Protein AF-A0A1Y2GJ19-F1 (afdb_monomer)

Sequence (205 aa):
MEVTPQQQQDQQQQQQQQQQQQEQTFKAFDAYDFENDATFQTGLQSIINSNQNKTEKEKKEAIENARCFYYTRFIKPFDISQYKAWRAQQQLTNDESSTGKVSLGKDHNTMSANDIGASASNDITSVAPAADPSYPKSFQEICELIAAGKPIPGIRQIPNNLAEGTPSEAQLVPRPKPWEKKKATAVTDSTTSSGVSTAEVSANS

Organism: NCBI:txid64571

Mean predicted aligned error: 21.61 Å

pLDDT: mean 73.03, std 20.66, range [35.5, 96.94]

Structure (mmCIF, N/CA/C/O backbone):
data_AF-A0A1Y2GJ19-F1
#
_entry.id   AF-A0A1Y2GJ19-F1
#
loop_
_atom_site.group_PDB
_atom_site.id
_atom_site.type_symbol
_atom_site.label_atom_id
_atom_site.label_alt_id
_atom_site.label_comp_id
_atom_site.label_asym_id
_atom_site.label_entity_id
_atom_site.label_seq_id
_atom_site.pdbx_PDB_ins_code
_atom_site.Cartn_x
_atom_site.Cartn_y
_atom_site.Cartn_z
_atom_site.occupancy
_atom_site.B_iso_or_equiv
_atom_site.auth_seq_id
_atom_site.auth_comp_id
_atom_site.auth_asym_id
_atom_site.auth_atom_id
_atom_site.pdbx_PDB_model_num
ATOM 1 N N . MET A 1 1 ? -29.820 25.704 -15.141 1.00 54.72 1 MET A N 1
ATOM 2 C CA . MET A 1 1 ? -30.224 24.601 -14.247 1.00 54.72 1 MET A CA 1
ATOM 3 C C . MET A 1 1 ? -29.740 24.990 -12.869 1.00 54.72 1 MET A C 1
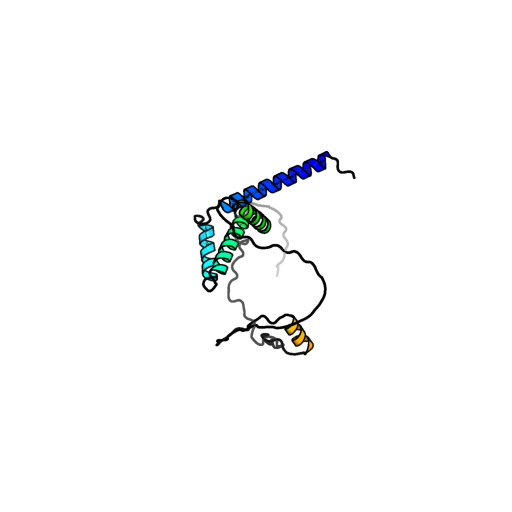ATOM 5 O O . MET A 1 1 ? -28.545 24.939 -12.619 1.00 54.72 1 MET A O 1
ATOM 9 N N . GLU A 1 2 ? -30.633 25.552 -12.066 1.00 66.50 2 GLU A N 1
ATOM 10 C CA . GLU A 1 2 ? -30.323 26.073 -10.736 1.00 66.50 2 GLU A CA 1
ATOM 11 C C . GLU A 1 2 ? -30.377 24.895 -9.758 1.00 66.50 2 GLU A C 1
ATOM 13 O O . GLU A 1 2 ? -31.410 24.236 -9.639 1.00 66.50 2 GLU A O 1
ATOM 18 N N . VAL A 1 3 ? -29.247 24.558 -9.138 1.00 65.25 3 VAL A N 1
ATOM 19 C CA . VAL A 1 3 ? -29.216 23.559 -8.064 1.00 65.25 3 VAL A CA 1
ATOM 20 C C . VAL A 1 3 ? -30.010 24.114 -6.883 1.00 65.25 3 VAL A C 1
ATOM 22 O O . VAL A 1 3 ? -29.690 25.173 -6.351 1.00 65.25 3 VAL A O 1
ATOM 25 N N . THR A 1 4 ? -31.090 23.432 -6.506 1.00 77.75 4 THR A N 1
ATOM 26 C CA . THR A 1 4 ? -31.969 23.859 -5.411 1.00 77.75 4 THR A CA 1
ATOM 27 C C . THR A 1 4 ? -31.188 23.841 -4.085 1.00 77.75 4 THR A C 1
ATOM 29 O O . THR A 1 4 ? -30.418 22.901 -3.873 1.00 77.75 4 THR A O 1
ATOM 32 N N . PRO A 1 5 ? -31.392 24.797 -3.155 1.00 82.12 5 PRO A N 1
ATOM 33 C CA . PRO A 1 5 ? -30.677 24.847 -1.870 1.00 82.12 5 PRO A CA 1
ATOM 34 C C . PRO A 1 5 ? -30.717 23.532 -1.078 1.00 82.12 5 PRO A C 1
ATOM 36 O O . PRO A 1 5 ? -29.746 23.170 -0.418 1.00 82.12 5 PRO A O 1
ATOM 39 N N . GLN A 1 6 ? -31.812 22.779 -1.214 1.00 83.06 6 GLN A N 1
ATOM 40 C CA . GLN A 1 6 ? -31.971 21.458 -0.610 1.00 83.06 6 GLN A CA 1
ATOM 41 C C . GLN A 1 6 ? -30.936 20.446 -1.126 1.00 83.06 6 GLN A C 1
ATOM 43 O O . GLN A 1 6 ? -30.324 19.726 -0.344 1.00 83.06 6 GLN A O 1
ATOM 48 N N . GLN A 1 7 ? -30.667 20.441 -2.433 1.00 83.75 7 GLN A N 1
ATOM 49 C CA . GLN A 1 7 ? -29.716 19.509 -3.038 1.00 83.75 7 GLN A CA 1
ATOM 50 C C . GLN A 1 7 ? -28.263 19.831 -2.654 1.00 83.75 7 GLN A C 1
ATOM 52 O O . GLN A 1 7 ? -27.440 18.923 -2.532 1.00 83.75 7 GLN A O 1
ATOM 57 N N . GLN A 1 8 ? -27.949 21.109 -2.409 1.00 85.00 8 GLN A N 1
ATOM 58 C CA . GLN A 1 8 ? -26.646 21.527 -1.883 1.00 85.00 8 GLN A CA 1
ATOM 59 C C . GLN A 1 8 ? -26.433 21.007 -0.451 1.00 85.00 8 GLN A C 1
ATOM 61 O O . GLN A 1 8 ? -25.340 20.543 -0.117 1.00 85.00 8 GLN A O 1
ATOM 66 N N . GLN A 1 9 ? -27.478 21.055 0.382 1.00 84.44 9 GLN A N 1
ATOM 67 C CA . GLN A 1 9 ? -27.428 20.592 1.769 1.00 84.44 9 GLN A CA 1
ATOM 68 C C . GLN A 1 9 ? -27.277 19.066 1.856 1.00 84.44 9 GLN A C 1
ATOM 70 O O . GLN A 1 9 ? -26.423 18.576 2.599 1.00 84.44 9 GLN A O 1
ATOM 75 N N . ASP A 1 10 ? -28.018 18.323 1.032 1.00 88.19 10 ASP A N 1
ATOM 76 C CA . ASP A 1 10 ? -27.924 16.861 0.971 1.00 88.19 10 ASP A CA 1
ATOM 77 C C . ASP A 1 10 ? -26.524 16.404 0.517 1.00 88.19 10 ASP A C 1
ATOM 79 O O . ASP A 1 10 ? -25.948 15.467 1.080 1.00 88.19 10 ASP A O 1
ATOM 83 N N . GLN A 1 11 ? -25.924 17.103 -0.455 1.00 87.00 11 GLN A N 1
ATOM 84 C CA . GLN A 1 11 ? -24.568 16.805 -0.924 1.00 87.00 11 GLN A CA 1
ATOM 85 C C . GLN A 1 11 ? -23.515 17.035 0.171 1.00 87.00 11 GLN A C 1
ATOM 87 O O . GLN A 1 11 ? -22.610 16.213 0.343 1.00 87.00 11 GLN A O 1
ATOM 92 N N . GLN A 1 12 ? -23.639 18.115 0.946 1.00 86.50 12 GLN A N 1
ATOM 93 C CA . GLN A 1 12 ? -22.712 18.411 2.039 1.00 86.50 12 GLN A CA 1
ATOM 94 C C . GLN A 1 12 ? -22.821 17.381 3.174 1.00 86.50 12 GLN A C 1
ATOM 96 O O . GLN A 1 12 ? -21.804 16.936 3.714 1.00 86.50 12 GLN A O 1
ATOM 101 N N . GLN A 1 13 ? -24.039 16.935 3.495 1.00 89.50 13 GLN A N 1
ATOM 102 C CA . GLN A 1 13 ? -24.260 15.915 4.518 1.00 89.50 13 GLN A CA 1
ATOM 103 C C . GLN A 1 13 ? -23.729 14.539 4.091 1.00 89.50 13 GLN A C 1
ATOM 105 O O . GLN A 1 13 ? -23.114 13.832 4.895 1.00 89.50 13 GLN A O 1
ATOM 110 N N . GLN A 1 14 ? -23.883 14.177 2.815 1.00 88.38 14 GLN A N 1
ATOM 111 C CA . GLN A 1 14 ? -23.328 12.936 2.276 1.00 88.38 14 GLN A CA 1
ATOM 112 C C . GLN A 1 14 ? -21.790 12.937 2.296 1.00 88.38 14 GLN A C 1
ATOM 114 O O . GLN A 1 14 ? -21.172 11.909 2.580 1.00 88.38 14 GLN A O 1
ATOM 119 N N . GLN A 1 15 ? -21.162 14.092 2.062 1.00 86.19 15 GLN A N 1
ATOM 120 C CA . GLN A 1 15 ? -19.707 14.232 2.119 1.00 86.19 15 GLN A CA 1
ATOM 121 C C . GLN A 1 15 ? -19.166 14.077 3.553 1.00 86.19 15 GLN A C 1
ATOM 123 O O . GLN A 1 15 ? -18.175 13.375 3.758 1.00 86.19 15 GLN A O 1
ATOM 128 N N . GLN A 1 16 ? -19.854 14.631 4.561 1.00 87.62 16 GLN A N 1
ATOM 129 C CA . GLN A 1 16 ? -19.504 14.403 5.973 1.00 87.62 16 GLN A CA 1
ATOM 130 C C . GLN A 1 16 ? -19.644 12.934 6.383 1.00 87.62 16 GLN A C 1
ATOM 132 O O . GLN A 1 16 ? -18.769 12.402 7.067 1.00 87.62 16 GLN A O 1
ATOM 137 N N . GLN A 1 17 ? -20.707 12.250 5.950 1.00 88.81 17 GLN A N 1
ATOM 138 C CA . GLN A 1 17 ? -20.875 10.826 6.257 1.00 88.81 17 GLN A CA 1
ATOM 139 C C . GLN A 1 17 ? -19.758 9.966 5.655 1.00 88.81 17 GLN A C 1
ATOM 141 O O . GLN A 1 17 ? -19.312 9.016 6.297 1.00 88.81 17 GLN A O 1
ATOM 146 N N . GLN A 1 18 ? -19.281 10.289 4.448 1.00 87.19 18 GLN A N 1
ATOM 147 C CA . GLN A 1 18 ? -18.149 9.578 3.848 1.00 87.19 18 GLN A CA 1
ATOM 148 C C . GLN A 1 18 ? -16.862 9.764 4.661 1.00 87.19 18 GLN A C 1
ATOM 150 O O . GLN A 1 18 ? -16.170 8.779 4.912 1.00 87.19 18 GLN A O 1
ATOM 155 N N . GLN A 1 19 ? -16.572 10.981 5.133 1.00 86.12 19 GLN A N 1
ATOM 156 C CA . GLN A 1 19 ? -15.396 11.242 5.975 1.00 86.12 19 GLN A CA 1
ATOM 157 C C . GLN A 1 19 ? -15.445 10.446 7.284 1.00 86.12 19 GLN A C 1
ATOM 159 O O . GLN A 1 19 ? -14.471 9.787 7.643 1.00 86.12 19 GLN A O 1
ATOM 164 N N . GLN A 1 20 ? -16.602 10.415 7.953 1.00 88.19 20 GLN A N 1
ATOM 165 C CA . GLN A 1 20 ? -16.774 9.630 9.180 1.00 88.19 20 GLN A CA 1
ATOM 166 C C . GLN A 1 20 ? -16.559 8.130 8.932 1.00 88.19 20 GLN A C 1
ATOM 168 O O . GLN A 1 20 ? -15.888 7.456 9.711 1.00 88.19 20 GLN A O 1
ATOM 173 N N . GLN A 1 21 ? -17.081 7.590 7.827 1.00 89.38 21 GLN A N 1
ATOM 174 C CA . GLN A 1 21 ? -16.881 6.182 7.471 1.00 89.38 21 GLN A CA 1
ATOM 175 C C . GLN A 1 21 ? -15.415 5.849 7.158 1.00 89.38 21 GLN A C 1
ATOM 177 O O . GLN A 1 21 ? -14.955 4.745 7.474 1.00 89.38 21 GLN A O 1
ATOM 182 N N . GLN A 1 22 ? -14.675 6.776 6.547 1.00 89.19 22 GLN A N 1
ATOM 183 C CA . GLN A 1 22 ? -13.240 6.618 6.313 1.00 89.19 22 GLN A CA 1
ATOM 184 C C . GLN A 1 22 ? -12.463 6.622 7.630 1.00 89.19 22 GLN A C 1
ATOM 186 O O . GLN A 1 22 ? -11.677 5.710 7.864 1.00 89.19 22 GLN A O 1
ATOM 191 N N . GLU A 1 23 ? -12.753 7.558 8.534 1.00 90.31 23 GLU A N 1
ATOM 192 C CA . GLU A 1 23 ? -12.103 7.620 9.845 1.00 90.31 23 GLU A CA 1
ATOM 193 C C . GLU A 1 23 ? -12.340 6.345 10.669 1.00 90.31 23 GLU A C 1
ATOM 195 O O . GLU A 1 23 ? -11.411 5.791 11.256 1.00 90.31 23 GLU A O 1
ATOM 200 N N . GLN A 1 24 ? -13.568 5.818 10.660 1.00 91.50 24 GLN A N 1
ATOM 201 C CA . GLN A 1 24 ? -13.879 4.532 11.293 1.00 91.50 24 GLN A CA 1
ATOM 202 C C . GLN A 1 24 ? -13.077 3.381 10.671 1.00 91.50 24 GLN A C 1
ATOM 204 O O . GLN A 1 24 ? -12.634 2.477 11.375 1.00 91.50 24 GLN A O 1
ATOM 209 N N . THR A 1 25 ? -12.847 3.425 9.357 1.00 92.25 25 THR A N 1
ATOM 210 C CA . THR A 1 25 ? -12.018 2.431 8.659 1.00 92.25 25 THR A CA 1
ATOM 211 C C . THR A 1 25 ? -10.553 2.532 9.075 1.00 92.25 25 THR A C 1
ATOM 213 O O . THR A 1 25 ? -9.918 1.509 9.297 1.00 92.25 25 THR A O 1
ATOM 216 N N . PHE A 1 26 ? -10.027 3.745 9.245 1.00 93.44 26 PHE A N 1
ATOM 217 C CA . PHE A 1 26 ? -8.658 3.968 9.713 1.00 93.44 26 PHE A CA 1
ATOM 218 C C . PHE A 1 26 ? -8.452 3.471 11.146 1.00 93.44 26 PHE A C 1
ATOM 220 O O . PHE A 1 26 ? -7.472 2.786 11.428 1.00 93.44 26 PHE A O 1
ATOM 227 N N . LYS A 1 27 ? -9.416 3.730 12.035 1.00 92.12 27 LYS A N 1
ATOM 228 C CA . LYS A 1 27 ? -9.406 3.193 13.404 1.00 92.12 27 LYS A CA 1
ATOM 229 C C . LYS A 1 27 ? -9.482 1.668 13.415 1.00 92.12 27 LYS A C 1
ATOM 231 O O . LYS A 1 27 ? -8.758 1.023 14.165 1.00 92.12 27 LYS A O 1
ATOM 236 N N . ALA A 1 28 ? -10.323 1.086 12.561 1.00 93.75 28 ALA A N 1
ATOM 237 C CA . ALA A 1 28 ? -10.434 -0.362 12.425 1.00 93.75 28 ALA A CA 1
ATOM 238 C C . ALA A 1 28 ? -9.166 -1.007 11.837 1.00 93.75 28 ALA A C 1
ATOM 240 O O . ALA A 1 28 ? -8.864 -2.146 12.178 1.00 93.75 28 ALA A O 1
ATOM 241 N N . PHE A 1 29 ? -8.429 -0.303 10.971 1.00 94.44 29 PHE A N 1
ATOM 242 C CA . PHE A 1 29 ? -7.112 -0.733 10.493 1.00 94.44 29 PHE A CA 1
ATOM 243 C C . PHE A 1 29 ? -6.086 -0.755 11.630 1.00 94.44 29 PHE A C 1
ATOM 245 O O . PHE A 1 29 ? -5.389 -1.751 11.799 1.00 94.44 29 PHE A O 1
ATOM 252 N N . ASP A 1 30 ? -6.037 0.305 12.440 1.00 91.88 30 ASP A N 1
ATOM 253 C CA . ASP A 1 30 ? -5.107 0.409 13.573 1.00 91.88 30 ASP A CA 1
ATOM 254 C C . ASP A 1 30 ? -5.394 -0.615 14.681 1.00 91.88 30 ASP A C 1
ATOM 256 O O . ASP A 1 30 ? -4.471 -1.089 15.337 1.00 91.88 30 ASP A O 1
ATOM 260 N N . ALA A 1 31 ? -6.666 -0.968 14.877 1.00 93.75 31 ALA A N 1
ATOM 261 C CA . ALA A 1 31 ? -7.099 -1.973 15.846 1.00 93.75 31 ALA A CA 1
ATOM 262 C C . ALA A 1 31 ? -7.004 -3.419 15.324 1.00 93.75 31 ALA A C 1
ATOM 264 O O . ALA A 1 31 ? -7.319 -4.351 16.065 1.00 93.75 31 ALA A O 1
ATOM 265 N N . TYR A 1 32 ? -6.631 -3.624 14.057 1.00 95.38 32 TYR A N 1
ATOM 266 C CA . TYR A 1 32 ? -6.570 -4.959 13.477 1.00 95.38 32 TYR A CA 1
ATOM 267 C C . TYR A 1 32 ? -5.380 -5.752 14.018 1.00 95.38 32 TYR A C 1
ATOM 269 O O . TYR A 1 32 ? -4.231 -5.306 13.976 1.00 95.38 32 TYR A O 1
ATOM 277 N N . ASP A 1 33 ? -5.656 -6.971 14.470 1.00 96.06 33 ASP A N 1
ATOM 278 C CA . ASP A 1 33 ? -4.645 -7.874 15.002 1.00 96.06 33 ASP A CA 1
ATOM 279 C C . ASP A 1 33 ? -3.949 -8.651 13.877 1.00 96.06 33 ASP A C 1
ATOM 281 O O . ASP A 1 33 ? -4.292 -9.783 13.534 1.00 96.06 33 ASP A O 1
ATOM 285 N N . PHE A 1 34 ? -2.942 -8.012 13.285 1.00 95.12 34 PHE A N 1
ATOM 286 C CA . PHE A 1 34 ? -2.093 -8.644 12.277 1.00 95.12 34 PHE A CA 1
ATOM 287 C C . PHE A 1 34 ? -1.227 -9.777 12.848 1.00 95.12 34 PHE A C 1
ATOM 289 O O . PHE A 1 34 ? -0.726 -10.590 12.074 1.00 95.12 34 PHE A O 1
ATOM 296 N N . GLU A 1 35 ? -0.989 -9.830 14.160 1.00 94.00 35 GLU A N 1
ATOM 297 C C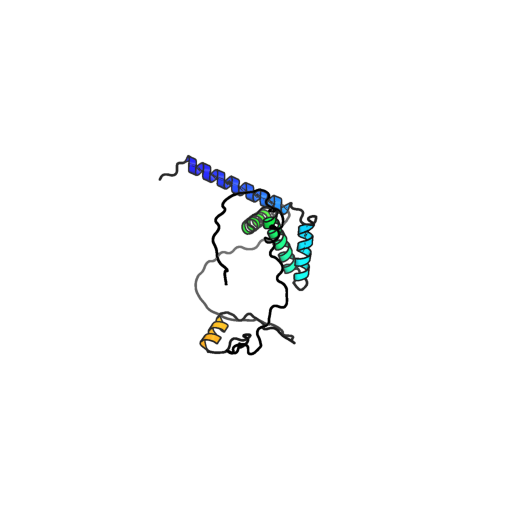A . GLU A 1 35 ? -0.082 -10.810 14.771 1.00 94.00 35 GLU A CA 1
ATOM 298 C C . GLU A 1 35 ? -0.739 -12.185 14.890 1.00 94.00 35 GLU A C 1
ATOM 300 O O . GLU A 1 35 ? -0.092 -13.194 14.612 1.00 94.00 35 GLU A O 1
ATOM 305 N N . ASN A 1 36 ? -2.038 -12.221 15.197 1.00 94.19 36 ASN A N 1
ATOM 306 C CA . ASN A 1 36 ? -2.802 -13.465 15.309 1.00 94.19 36 ASN A CA 1
ATOM 307 C C . ASN A 1 36 ? -3.471 -13.925 13.995 1.00 94.19 36 ASN A C 1
ATOM 309 O O . ASN A 1 36 ? -4.049 -15.014 13.943 1.00 94.19 36 ASN A O 1
ATOM 313 N N . ASP A 1 37 ? -3.372 -13.155 12.907 1.00 95.88 37 ASP A N 1
ATOM 314 C CA . ASP A 1 37 ? -3.867 -13.568 11.588 1.00 95.88 37 ASP A CA 1
ATOM 315 C C . ASP A 1 37 ? -2.892 -14.532 10.889 1.00 95.88 37 ASP A C 1
ATOM 317 O O . ASP A 1 37 ? -1.898 -14.132 10.276 1.00 95.88 37 ASP A O 1
ATOM 321 N N . ALA A 1 38 ? -3.217 -15.826 10.919 1.00 96.31 38 ALA A N 1
ATOM 322 C CA . ALA A 1 38 ? -2.400 -16.881 10.320 1.00 96.31 38 ALA A CA 1
ATOM 323 C C . ALA A 1 38 ? -2.153 -16.702 8.809 1.00 96.31 38 ALA A C 1
ATOM 325 O O . ALA A 1 38 ? -1.080 -17.058 8.307 1.00 96.31 38 ALA A O 1
ATOM 326 N N . THR A 1 39 ? -3.123 -16.161 8.066 1.00 94.38 39 THR A N 1
ATOM 327 C CA . THR A 1 39 ? -2.995 -15.991 6.612 1.00 94.38 39 THR A CA 1
ATOM 328 C C . THR A 1 39 ? -2.057 -14.839 6.277 1.00 94.38 39 THR A C 1
ATOM 330 O O . THR A 1 39 ? -1.183 -14.985 5.416 1.00 94.38 39 THR A O 1
ATOM 333 N N . PHE A 1 40 ? -2.161 -13.741 7.028 1.00 96.56 40 PHE A N 1
ATOM 334 C CA . PHE A 1 40 ? -1.232 -12.626 6.935 1.00 96.56 40 PHE A CA 1
ATOM 335 C C . PHE A 1 40 ? 0.181 -13.050 7.343 1.00 96.56 40 PHE A C 1
ATOM 337 O O . PHE A 1 40 ? 1.117 -12.827 6.580 1.00 96.56 40 PHE A O 1
ATOM 344 N N . GLN A 1 41 ? 0.340 -13.722 8.488 1.00 96.94 41 GLN A N 1
ATOM 345 C CA . GLN A 1 41 ? 1.644 -14.175 8.985 1.00 96.94 41 GLN A CA 1
ATOM 346 C C . GLN A 1 41 ? 2.346 -15.115 8.000 1.00 96.94 41 GLN A C 1
ATOM 348 O O . GLN A 1 41 ? 3.536 -14.953 7.729 1.00 96.94 41 GLN A O 1
ATOM 353 N N . THR A 1 42 ? 1.609 -16.046 7.389 1.00 95.94 42 THR A N 1
ATOM 354 C CA . THR A 1 42 ? 2.161 -16.941 6.359 1.00 95.94 42 THR A CA 1
ATOM 355 C C . THR A 1 42 ? 2.696 -16.153 5.158 1.00 95.94 42 THR A C 1
ATOM 357 O O . THR A 1 42 ? 3.809 -16.406 4.695 1.00 95.94 42 THR A O 1
ATOM 360 N N . GLY A 1 43 ? 1.940 -15.164 4.669 1.00 94.69 43 GLY A N 1
ATOM 361 C CA . GLY A 1 43 ? 2.394 -14.284 3.588 1.00 94.69 43 GLY A CA 1
ATOM 362 C C . GLY A 1 43 ? 3.572 -13.394 3.998 1.00 94.69 43 GLY A C 1
ATOM 363 O O . GLY A 1 43 ? 4.505 -13.192 3.217 1.00 94.69 43 GLY A O 1
ATOM 364 N N . LEU A 1 44 ? 3.570 -12.912 5.243 1.00 96.00 44 LEU A N 1
ATOM 365 C CA . LEU A 1 44 ? 4.601 -12.041 5.795 1.00 96.00 44 LEU A CA 1
ATOM 366 C C . LEU A 1 44 ? 5.967 -12.731 5.844 1.00 96.00 44 LEU A C 1
ATOM 368 O O . LEU A 1 44 ? 6.968 -12.097 5.518 1.00 96.00 44 LEU A O 1
ATOM 372 N N . GLN A 1 45 ? 6.018 -14.030 6.156 1.00 95.44 45 GLN A N 1
ATOM 373 C CA . GLN A 1 45 ? 7.264 -14.807 6.137 1.00 95.44 45 GLN A CA 1
ATOM 374 C C . GLN A 1 45 ? 7.943 -14.773 4.762 1.00 95.44 45 GLN A C 1
ATOM 376 O O . GLN A 1 45 ? 9.157 -14.595 4.675 1.00 95.44 45 GLN A O 1
ATOM 381 N N . SER A 1 46 ? 7.175 -14.862 3.669 1.00 95.94 46 SER A N 1
ATOM 382 C CA . SER A 1 46 ? 7.733 -14.739 2.316 1.00 95.94 46 SER A CA 1
ATOM 383 C C . SER A 1 46 ? 8.342 -13.355 2.079 1.00 95.94 46 SER A C 1
ATOM 385 O O . SER A 1 46 ? 9.415 -13.254 1.490 1.00 95.94 46 SER A O 1
ATOM 387 N N . ILE A 1 47 ? 7.683 -12.294 2.553 1.00 94.56 47 ILE A N 1
ATOM 388 C CA . ILE A 1 47 ? 8.163 -10.912 2.413 1.00 94.56 47 ILE A CA 1
ATOM 389 C C . ILE A 1 47 ? 9.433 -10.707 3.243 1.00 94.56 47 ILE A C 1
ATOM 391 O O . ILE A 1 47 ? 10.403 -10.143 2.740 1.00 94.56 47 ILE A O 1
ATOM 395 N N . ILE A 1 48 ? 9.466 -11.202 4.481 1.00 94.19 48 ILE A N 1
ATOM 396 C CA . ILE A 1 48 ? 10.648 -11.134 5.347 1.00 94.19 48 ILE A CA 1
ATOM 397 C C . ILE A 1 48 ? 11.818 -11.879 4.696 1.00 94.19 48 ILE A C 1
ATOM 399 O O . ILE A 1 48 ? 12.909 -11.321 4.596 1.00 94.19 48 ILE A O 1
ATOM 403 N N . ASN A 1 49 ? 11.580 -13.084 4.170 1.00 94.44 49 ASN A N 1
ATOM 404 C CA . ASN A 1 49 ? 12.602 -13.898 3.513 1.00 94.44 49 ASN A CA 1
ATOM 405 C C . ASN A 1 49 ? 13.184 -13.220 2.266 1.00 94.44 49 ASN A C 1
ATOM 407 O O . ASN A 1 49 ? 14.401 -13.180 2.099 1.00 94.44 49 ASN A O 1
ATOM 411 N N . SER A 1 50 ? 12.346 -12.610 1.424 1.00 93.19 50 SER A N 1
ATOM 412 C CA . SER A 1 50 ? 12.819 -11.862 0.252 1.00 93.19 50 SER A CA 1
ATOM 413 C C . SER A 1 50 ? 13.589 -10.581 0.603 1.00 93.19 50 SER A C 1
ATOM 415 O O . SER A 1 50 ? 14.344 -10.083 -0.228 1.00 93.19 50 SER A O 1
ATOM 417 N N . ASN A 1 51 ? 13.418 -10.034 1.812 1.00 91.44 51 ASN A N 1
ATOM 418 C CA . ASN A 1 51 ? 14.061 -8.793 2.259 1.00 91.44 51 ASN A CA 1
ATOM 419 C C . ASN A 1 51 ? 15.163 -9.024 3.317 1.00 91.44 51 ASN A C 1
ATOM 421 O O . ASN A 1 51 ? 15.592 -8.070 3.962 1.00 91.44 51 ASN A O 1
ATOM 425 N N . GLN A 1 52 ? 15.665 -10.255 3.494 1.00 91.19 52 GLN A N 1
ATOM 426 C CA . GLN A 1 52 ? 16.679 -10.579 4.517 1.00 91.19 52 GLN A CA 1
ATOM 427 C C . GLN A 1 52 ? 17.963 -9.743 4.399 1.00 91.19 52 GLN A C 1
ATOM 429 O O . GLN A 1 52 ? 18.486 -9.291 5.416 1.00 91.19 52 GLN A O 1
ATOM 434 N N . ASN A 1 53 ? 18.416 -9.489 3.167 1.00 92.94 53 ASN A N 1
ATOM 435 C CA . ASN A 1 53 ? 19.645 -8.742 2.872 1.00 92.94 53 ASN A CA 1
ATOM 436 C C . ASN A 1 53 ? 19.467 -7.214 2.893 1.00 92.94 53 ASN A C 1
ATOM 438 O O . ASN A 1 53 ? 20.421 -6.487 2.625 1.00 92.94 53 ASN A O 1
ATOM 442 N N . LYS A 1 54 ? 18.253 -6.717 3.157 1.00 93.88 54 LYS A N 1
ATOM 443 C CA . LYS A 1 54 ? 17.964 -5.280 3.202 1.00 93.88 54 LYS A CA 1
ATOM 444 C C . LYS A 1 54 ? 18.189 -4.699 4.591 1.00 93.88 54 LYS A C 1
ATOM 446 O O . LYS A 1 54 ? 18.290 -5.425 5.583 1.00 93.88 54 LYS A O 1
ATOM 451 N N . THR A 1 55 ? 18.237 -3.375 4.667 1.00 95.25 55 THR A N 1
ATOM 452 C CA . THR A 1 55 ? 18.335 -2.669 5.946 1.00 95.25 55 THR A CA 1
ATOM 453 C C . THR A 1 55 ? 17.080 -2.884 6.797 1.00 95.25 55 THR A C 1
ATOM 455 O O . THR A 1 55 ? 15.982 -3.114 6.287 1.00 95.25 55 THR A O 1
ATOM 458 N N . GLU A 1 56 ? 17.214 -2.761 8.119 1.00 92.56 56 GLU A N 1
ATOM 459 C CA . GLU A 1 56 ? 16.074 -2.865 9.044 1.00 92.56 56 GLU A CA 1
ATOM 460 C C . GLU A 1 56 ? 14.969 -1.847 8.737 1.00 92.56 56 GLU A C 1
ATOM 462 O O . GLU A 1 56 ? 13.785 -2.136 8.912 1.00 92.56 56 GLU A O 1
ATOM 467 N N . LYS A 1 57 ? 15.340 -0.666 8.229 1.00 93.56 57 LYS A N 1
ATOM 468 C CA . LYS A 1 57 ? 14.384 0.351 7.787 1.00 93.56 57 LYS A CA 1
ATOM 469 C C . LYS A 1 57 ? 13.526 -0.165 6.629 1.00 93.56 57 LYS A C 1
ATOM 471 O O . LYS A 1 57 ? 12.304 -0.127 6.718 1.00 93.56 57 LYS A O 1
ATOM 476 N N . GLU A 1 58 ? 14.150 -0.712 5.590 1.00 93.38 58 GLU A N 1
ATOM 477 C CA . GLU A 1 58 ? 13.438 -1.255 4.426 1.00 93.38 58 GLU A CA 1
ATOM 478 C C . GLU A 1 58 ? 12.570 -2.465 4.789 1.00 93.38 58 GLU A C 1
ATOM 480 O O . GLU A 1 58 ? 11.479 -2.630 4.245 1.00 93.38 58 GLU A O 1
ATOM 485 N N . LYS A 1 59 ? 13.016 -3.307 5.732 1.00 93.12 59 LYS A N 1
ATOM 486 C CA . LYS A 1 59 ? 12.204 -4.422 6.242 1.00 93.12 59 LYS A CA 1
ATOM 487 C C . LYS A 1 59 ? 10.941 -3.920 6.939 1.00 93.12 59 LYS A C 1
ATOM 489 O O . LYS A 1 59 ? 9.859 -4.431 6.662 1.00 93.12 59 LYS A O 1
ATOM 494 N N . LYS A 1 60 ? 11.057 -2.908 7.807 1.00 93.31 60 LYS A N 1
ATOM 495 C CA . LYS A 1 60 ? 9.900 -2.286 8.474 1.00 93.31 60 LYS A CA 1
ATOM 496 C C . LYS A 1 60 ? 8.933 -1.677 7.464 1.00 93.31 60 LYS A C 1
ATOM 498 O O . LYS A 1 60 ? 7.742 -1.959 7.532 1.00 93.31 60 LYS A O 1
ATOM 503 N N . GLU A 1 61 ? 9.446 -0.938 6.484 1.00 93.69 61 GLU A N 1
ATOM 504 C CA . GLU A 1 61 ? 8.631 -0.377 5.400 1.00 93.69 61 GLU A CA 1
ATOM 505 C C . GLU A 1 61 ? 7.918 -1.477 4.597 1.00 93.69 61 GLU A C 1
ATOM 507 O O . GLU A 1 61 ? 6.738 -1.348 4.272 1.00 93.69 61 GLU A O 1
ATOM 512 N N . ALA A 1 62 ? 8.589 -2.599 4.312 1.00 94.12 62 ALA A N 1
ATOM 513 C CA . ALA A 1 62 ? 7.973 -3.738 3.635 1.00 94.12 62 ALA A CA 1
ATOM 514 C C . ALA A 1 62 ? 6.837 -4.366 4.462 1.00 94.12 62 ALA A C 1
ATOM 516 O O . ALA A 1 62 ? 5.788 -4.689 3.904 1.00 94.12 62 ALA A O 1
ATOM 517 N N . ILE A 1 63 ? 7.014 -4.503 5.782 1.00 94.69 63 ILE A N 1
ATOM 518 C CA . ILE A 1 63 ? 5.979 -5.007 6.698 1.00 94.69 63 ILE A CA 1
ATOM 519 C C . ILE A 1 63 ? 4.784 -4.045 6.741 1.00 94.69 63 ILE A C 1
ATOM 521 O O . ILE A 1 63 ? 3.640 -4.485 6.639 1.00 94.69 63 ILE A O 1
ATOM 525 N N . GLU A 1 64 ? 5.021 -2.737 6.848 1.00 93.38 64 GLU A N 1
ATOM 526 C CA . GLU A 1 64 ? 3.954 -1.729 6.852 1.00 93.38 64 GLU A CA 1
ATOM 527 C C . GLU A 1 64 ? 3.169 -1.716 5.537 1.00 93.38 64 GLU A C 1
ATOM 529 O O . GLU A 1 64 ? 1.934 -1.709 5.542 1.00 93.38 64 GLU A O 1
ATOM 534 N N . ASN A 1 65 ? 3.870 -1.790 4.405 1.00 92.81 65 ASN A N 1
ATOM 535 C CA . ASN A 1 65 ? 3.244 -1.888 3.091 1.00 92.81 65 ASN A CA 1
ATOM 536 C C . ASN A 1 65 ? 2.417 -3.173 2.961 1.00 92.81 65 ASN A C 1
ATOM 538 O O . ASN A 1 65 ? 1.307 -3.135 2.430 1.00 92.81 65 ASN A O 1
ATOM 542 N N . ALA A 1 66 ? 2.916 -4.296 3.489 1.00 95.38 66 ALA A N 1
ATOM 543 C CA . ALA A 1 66 ? 2.187 -5.558 3.513 1.00 95.38 66 ALA A CA 1
ATOM 544 C C . ALA A 1 66 ? 0.901 -5.463 4.345 1.00 95.38 66 ALA A C 1
ATOM 546 O O . ALA A 1 66 ? -0.145 -5.910 3.878 1.00 95.38 66 ALA A O 1
ATOM 547 N N . ARG A 1 67 ? 0.947 -4.840 5.535 1.00 94.56 67 ARG A N 1
ATOM 548 C CA . ARG A 1 67 ? -0.243 -4.595 6.376 1.00 94.56 67 ARG A CA 1
ATOM 549 C C . ARG A 1 67 ? -1.293 -3.779 5.621 1.00 94.56 67 ARG A C 1
ATOM 551 O O . ARG A 1 67 ? -2.448 -4.195 5.534 1.00 94.56 67 ARG A O 1
ATOM 558 N N . CYS A 1 68 ? -0.881 -2.662 5.015 1.00 92.88 68 CYS A N 1
ATOM 559 C CA . CYS A 1 68 ? -1.773 -1.795 4.238 1.00 92.88 68 CYS A CA 1
ATOM 560 C C . CYS A 1 68 ? -2.396 -2.531 3.042 1.00 92.88 68 CYS A C 1
ATOM 562 O O . CYS A 1 68 ? -3.603 -2.437 2.805 1.00 92.88 68 CYS A O 1
ATOM 564 N N . PHE A 1 69 ? -1.581 -3.282 2.295 1.00 94.44 69 PHE A N 1
ATOM 565 C CA . PHE A 1 69 ? -2.032 -4.049 1.137 1.00 94.44 69 PHE A CA 1
ATOM 566 C C . PHE A 1 69 ? -3.016 -5.148 1.535 1.00 94.44 69 PHE A C 1
ATOM 568 O O . PHE A 1 69 ? -4.087 -5.257 0.941 1.00 94.44 69 PHE A O 1
ATOM 575 N N . TYR A 1 70 ? -2.675 -5.941 2.552 1.00 95.75 70 TYR A N 1
ATOM 576 C CA . TYR A 1 70 ? -3.506 -7.042 3.023 1.00 95.75 70 TYR A CA 1
ATOM 577 C C . TYR A 1 70 ? -4.881 -6.545 3.473 1.00 95.75 70 TYR A C 1
ATOM 579 O O . TYR A 1 70 ? -5.903 -7.036 2.994 1.00 95.75 70 TYR A O 1
ATOM 587 N N . TYR A 1 71 ? -4.914 -5.508 4.311 1.00 95.25 71 TYR A N 1
ATOM 588 C CA . TYR A 1 71 ? -6.173 -4.961 4.803 1.00 95.25 71 TYR A CA 1
ATOM 589 C C . TYR A 1 71 ? -7.044 -4.413 3.666 1.00 95.25 71 TYR A C 1
ATOM 591 O O . TYR A 1 71 ? -8.234 -4.723 3.587 1.00 95.25 71 TYR A O 1
ATOM 599 N N . THR A 1 72 ? -6.437 -3.670 2.735 1.00 94.25 72 THR A N 1
ATOM 600 C CA . THR A 1 72 ? -7.130 -3.119 1.559 1.00 94.25 72 THR A CA 1
ATOM 601 C C . THR A 1 72 ? -7.676 -4.224 0.652 1.00 94.25 72 THR A C 1
ATOM 603 O O . THR A 1 72 ? -8.741 -4.072 0.054 1.00 94.25 72 THR A O 1
ATOM 606 N N . ARG A 1 73 ? -6.953 -5.345 0.536 1.00 93.50 73 ARG A N 1
ATOM 607 C CA . ARG A 1 73 ? -7.293 -6.453 -0.360 1.00 93.50 73 ARG A CA 1
ATOM 608 C C . ARG A 1 73 ? -8.353 -7.395 0.208 1.00 93.50 73 ARG A C 1
ATOM 610 O O . ARG A 1 73 ? -9.171 -7.879 -0.571 1.00 93.50 73 ARG A O 1
ATOM 617 N N . PHE A 1 74 ? -8.316 -7.682 1.508 1.00 92.62 74 PHE A N 1
ATOM 618 C CA . PHE A 1 74 ? -9.103 -8.766 2.108 1.00 92.62 74 PHE A CA 1
ATOM 619 C C . PHE A 1 74 ? -10.140 -8.310 3.138 1.00 92.62 74 PHE A C 1
ATOM 621 O O . PHE A 1 74 ? -11.089 -9.050 3.378 1.00 92.62 74 PHE A O 1
ATOM 628 N N . ILE A 1 75 ? -9.997 -7.117 3.725 1.00 91.94 75 ILE A N 1
ATOM 629 C CA . ILE A 1 75 ? -10.866 -6.655 4.818 1.00 91.94 75 ILE A CA 1
ATOM 630 C C . ILE A 1 75 ? -11.751 -5.514 4.340 1.00 91.94 75 ILE A C 1
ATOM 632 O O . ILE A 1 75 ? -12.970 -5.657 4.248 1.00 91.94 75 ILE A O 1
ATOM 636 N N . LYS A 1 76 ? -11.143 -4.369 4.025 1.00 91.19 76 LYS A N 1
ATOM 637 C CA . LYS A 1 76 ? -11.875 -3.191 3.572 1.00 91.19 76 LYS A CA 1
ATOM 638 C C . LYS A 1 76 ? -10.969 -2.290 2.738 1.00 91.19 76 LYS A C 1
ATOM 640 O O . LYS A 1 76 ? -9.925 -1.872 3.237 1.00 91.19 76 LYS A O 1
ATOM 645 N N . PRO A 1 77 ? -11.356 -1.950 1.498 1.00 90.62 77 PRO A N 1
ATOM 646 C CA . PRO A 1 77 ? -10.576 -1.032 0.690 1.00 90.62 77 PRO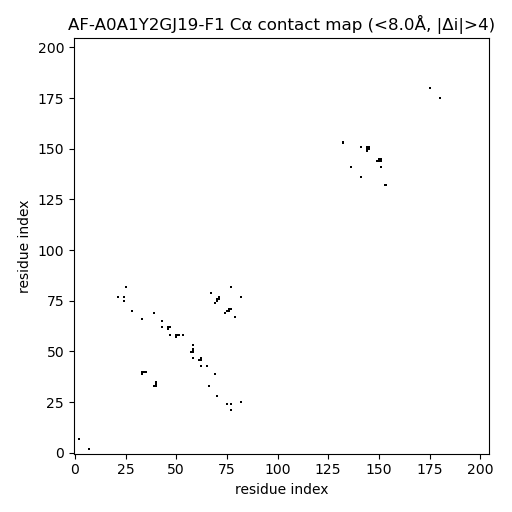 A CA 1
ATOM 647 C C . PRO A 1 77 ? -10.615 0.370 1.302 1.00 90.62 77 PRO A C 1
ATOM 649 O O . PRO A 1 77 ? -11.686 0.882 1.636 1.00 90.62 77 PRO A O 1
ATOM 652 N N . PHE A 1 78 ? -9.450 0.997 1.431 1.00 91.31 78 PHE A N 1
ATOM 653 C CA . PHE A 1 78 ? -9.331 2.393 1.836 1.00 91.31 78 PHE A CA 1
ATOM 654 C C . PHE A 1 78 ? -8.144 3.058 1.141 1.00 91.31 78 PHE A C 1
ATOM 656 O O . PHE A 1 78 ? -7.266 2.392 0.592 1.00 91.31 78 PHE A O 1
ATOM 663 N N . ASP A 1 79 ? -8.131 4.388 1.150 1.00 90.50 79 ASP A N 1
ATOM 664 C CA . ASP A 1 79 ? -7.034 5.159 0.579 1.00 90.50 79 ASP A CA 1
ATOM 665 C C . ASP A 1 79 ? -5.895 5.303 1.595 1.00 90.50 79 ASP A C 1
ATOM 667 O O . ASP A 1 79 ? -6.005 6.005 2.605 1.00 90.50 79 ASP A O 1
ATOM 671 N N . ILE A 1 80 ? -4.780 4.636 1.300 1.00 89.81 80 ILE A N 1
ATOM 672 C CA . ILE A 1 80 ? -3.566 4.647 2.122 1.00 89.81 80 ILE A CA 1
ATOM 673 C C . ILE A 1 80 ? -3.007 6.072 2.258 1.00 89.81 80 ILE A C 1
ATOM 675 O O . ILE A 1 80 ? -2.472 6.426 3.309 1.00 89.81 80 ILE A O 1
ATOM 679 N N . SER A 1 81 ? -3.137 6.910 1.226 1.00 89.69 81 SER A N 1
ATOM 680 C CA . SER A 1 81 ? -2.643 8.293 1.248 1.00 89.69 81 SER A CA 1
ATOM 681 C C . SER A 1 81 ? -3.430 9.136 2.250 1.00 89.69 81 SER A C 1
ATOM 683 O O . SER A 1 81 ? -2.842 9.892 3.024 1.00 89.69 81 SER A O 1
ATOM 685 N N . GLN A 1 82 ? -4.752 8.948 2.292 1.00 90.00 82 GLN A N 1
ATOM 686 C CA . GLN A 1 82 ? -5.630 9.632 3.244 1.00 90.00 82 GLN A CA 1
ATOM 687 C C . GLN A 1 82 ? -5.395 9.150 4.678 1.00 90.00 82 GLN A C 1
ATOM 689 O O . GLN A 1 82 ? -5.302 9.972 5.588 1.00 90.00 82 GLN A O 1
ATOM 694 N N . TYR A 1 83 ? -5.194 7.845 4.877 1.00 90.06 83 TYR A N 1
ATOM 695 C CA . TYR A 1 83 ? -4.806 7.297 6.179 1.00 90.06 83 TYR A CA 1
ATOM 696 C C . TYR A 1 83 ? -3.491 7.903 6.696 1.00 90.06 83 TYR A C 1
ATOM 698 O O . TYR A 1 83 ? -3.411 8.306 7.856 1.00 90.06 83 TYR A O 1
ATOM 706 N N . LYS A 1 84 ? -2.469 8.035 5.837 1.00 89.12 84 LYS A N 1
ATOM 707 C CA . LYS A 1 84 ? -1.185 8.659 6.207 1.00 89.12 84 LYS A CA 1
ATOM 708 C C . LYS A 1 84 ? -1.354 10.120 6.633 1.00 89.12 84 LYS A C 1
ATOM 710 O O . LYS A 1 84 ? -0.763 10.528 7.631 1.00 89.12 84 LYS A O 1
ATOM 715 N N . ALA A 1 85 ? -2.177 10.889 5.918 1.00 90.75 85 ALA A N 1
ATOM 716 C CA . ALA A 1 85 ? -2.480 12.274 6.278 1.00 90.75 85 ALA A CA 1
ATOM 717 C C . ALA A 1 85 ? -3.218 12.368 7.626 1.00 90.75 85 ALA A C 1
ATOM 719 O O . ALA A 1 85 ? -2.827 13.150 8.493 1.00 90.75 85 ALA A O 1
ATOM 720 N N . TRP A 1 86 ? -4.227 11.518 7.837 1.00 90.50 86 TRP A N 1
ATOM 721 C CA . TRP A 1 86 ? -4.964 11.435 9.099 1.00 90.50 86 TRP A CA 1
ATOM 722 C C . TRP A 1 86 ? -4.055 11.044 10.276 1.00 90.50 86 TRP A C 1
ATOM 724 O O . TRP A 1 86 ? -4.094 11.675 11.332 1.00 90.50 86 TRP A O 1
ATOM 734 N N . ARG A 1 87 ? -3.157 10.066 10.093 1.00 89.06 87 ARG A N 1
ATOM 735 C CA . ARG A 1 87 ? -2.153 9.686 11.104 1.00 89.06 87 ARG A CA 1
ATOM 736 C C . ARG A 1 87 ? -1.192 10.825 11.427 1.00 89.06 87 ARG A C 1
ATOM 738 O O . ARG A 1 87 ? -0.883 11.025 12.598 1.00 89.06 87 ARG A O 1
ATOM 745 N N . ALA A 1 88 ? -0.728 11.576 10.428 1.00 88.12 88 ALA A N 1
ATOM 746 C CA . ALA A 1 88 ? 0.139 12.732 10.655 1.00 88.12 88 ALA A CA 1
ATOM 747 C C . ALA A 1 88 ? -0.569 13.817 11.485 1.00 88.12 88 ALA A C 1
ATOM 749 O O . ALA A 1 88 ? 0.027 14.360 12.413 1.00 88.12 88 ALA A O 1
ATOM 750 N N . GLN A 1 89 ? -1.852 14.073 11.210 1.00 86.25 89 GLN A N 1
ATOM 751 C CA . GLN A 1 89 ? -2.659 15.030 11.967 1.00 86.25 89 GLN A CA 1
ATOM 752 C C . GLN A 1 89 ? -2.866 14.602 13.427 1.00 86.25 89 GLN A C 1
ATOM 754 O O . GLN A 1 89 ? -2.768 15.438 14.320 1.00 86.25 89 GLN A O 1
ATOM 759 N N . GLN A 1 90 ? -3.081 13.310 13.689 1.00 82.56 90 GLN A N 1
ATOM 760 C CA . GLN A 1 90 ? -3.213 12.808 15.061 1.00 82.56 90 GLN A CA 1
ATOM 761 C C . GLN A 1 90 ? -1.909 12.867 15.866 1.00 82.56 90 GLN A C 1
ATOM 763 O O . GLN A 1 90 ? -1.943 13.073 17.078 1.00 82.56 90 GLN A O 1
ATOM 768 N N . GLN A 1 91 ? -0.750 12.716 15.217 1.00 76.06 91 GLN A N 1
ATOM 769 C CA . GLN A 1 91 ? 0.539 12.857 15.904 1.00 76.06 91 GLN A CA 1
ATOM 770 C C . GLN A 1 91 ? 0.829 14.306 16.323 1.00 76.06 91 GLN A C 1
ATOM 772 O O . GLN A 1 91 ? 1.494 14.513 17.329 1.00 76.06 91 GLN A O 1
ATOM 777 N N . LEU A 1 92 ? 0.273 15.302 15.624 1.00 67.25 92 LEU A N 1
ATOM 778 C CA . LEU A 1 92 ? 0.357 16.715 16.021 1.00 67.25 92 LEU A CA 1
ATOM 779 C C . LEU A 1 92 ? -0.511 17.045 17.246 1.00 67.25 92 LEU A C 1
ATOM 781 O O . LEU A 1 92 ? -0.173 17.951 18.000 1.00 67.25 92 LEU A O 1
ATOM 785 N N . THR A 1 93 ? -1.621 16.331 17.457 1.00 62.84 93 THR A N 1
ATOM 786 C CA . THR A 1 93 ? -2.539 16.585 18.582 1.00 62.84 93 THR A CA 1
ATOM 787 C C . THR A 1 93 ? -2.173 15.823 19.8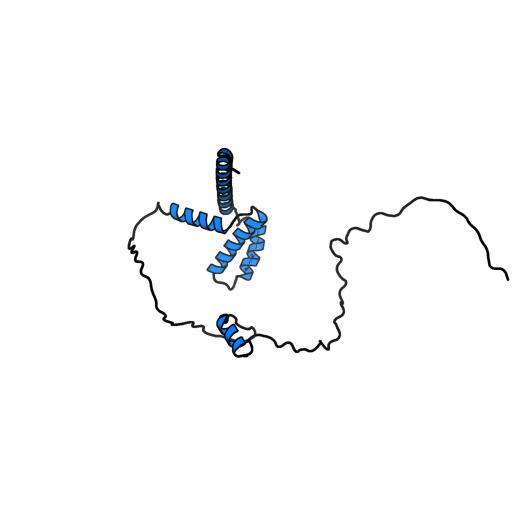56 1.00 62.84 93 THR A C 1
ATOM 789 O O . THR A 1 93 ? -2.577 16.235 20.937 1.00 62.84 93 THR A O 1
ATOM 792 N N . ASN A 1 94 ? -1.410 14.727 19.752 1.00 59.03 94 ASN A N 1
ATOM 793 C CA . ASN A 1 94 ? -0.990 13.917 20.906 1.00 59.03 94 ASN A CA 1
ATOM 794 C C . ASN A 1 94 ? 0.302 14.407 21.594 1.00 59.03 94 ASN A C 1
ATOM 796 O O . ASN A 1 94 ? 0.637 13.896 22.659 1.00 59.03 94 ASN A O 1
ATOM 800 N N . ASP A 1 95 ? 1.012 15.385 21.021 1.00 47.06 95 ASP A N 1
ATOM 801 C CA . ASP A 1 95 ? 2.278 15.921 21.561 1.00 47.06 95 ASP A CA 1
ATOM 802 C C . ASP A 1 95 ? 2.078 17.118 22.526 1.00 47.06 95 ASP A C 1
ATOM 804 O O . ASP A 1 95 ? 3.024 17.648 23.095 1.00 47.06 95 ASP A O 1
ATOM 808 N N . GLU A 1 96 ? 0.834 17.535 22.788 1.00 49.53 96 GLU A N 1
ATOM 809 C CA . GLU A 1 96 ? 0.487 18.650 23.695 1.00 49.53 96 GLU A CA 1
ATOM 810 C C . GLU A 1 96 ? 0.089 18.146 25.099 1.00 49.53 96 GLU A C 1
ATOM 812 O O . GLU A 1 96 ? -0.902 18.574 25.685 1.00 49.53 96 GLU A O 1
ATOM 817 N N . SER A 1 97 ? 0.810 17.162 25.653 1.00 49.81 97 SER A N 1
ATOM 818 C CA . SER A 1 97 ? 0.596 16.723 27.050 1.00 49.81 97 SER A CA 1
ATOM 819 C C . SER A 1 97 ? 1.811 16.141 27.783 1.00 49.81 97 SER A C 1
ATOM 821 O O . SER A 1 97 ? 1.647 15.648 28.898 1.00 49.81 97 SER A O 1
ATOM 823 N N . SER A 1 98 ? 3.048 16.214 27.272 1.00 44.25 98 SER A N 1
ATOM 824 C CA . SER A 1 98 ? 4.226 15.820 28.075 1.00 44.25 98 SER A CA 1
ATOM 825 C C . SER A 1 98 ? 5.530 16.544 27.696 1.00 44.25 98 SER A C 1
ATOM 827 O O . SER A 1 98 ? 6.361 16.028 26.966 1.00 44.25 98 SER A O 1
ATOM 829 N N . THR A 1 99 ? 5.719 17.708 28.333 1.00 38.12 99 THR A N 1
ATOM 830 C CA . THR A 1 99 ? 7.003 18.273 28.810 1.00 38.12 99 THR A CA 1
ATOM 831 C C . THR A 1 99 ? 8.047 18.775 27.788 1.00 38.12 99 THR A C 1
ATOM 833 O O . THR A 1 99 ? 8.959 18.061 27.398 1.00 38.12 99 THR A O 1
ATOM 836 N N . GLY A 1 100 ? 8.053 20.102 27.578 1.00 40.00 100 GLY A N 1
ATOM 837 C CA . GLY A 1 100 ? 9.220 20.937 27.927 1.00 40.00 100 GLY A CA 1
ATOM 838 C C . GLY A 1 100 ? 10.267 21.292 26.852 1.00 40.00 100 GLY A C 1
ATOM 839 O O . GLY A 1 100 ? 11.303 20.653 26.767 1.00 40.00 100 GLY A O 1
ATOM 840 N N . LYS A 1 101 ? 10.044 22.431 26.173 1.00 47.03 101 LYS A N 1
ATOM 841 C CA . LYS A 1 101 ? 11.011 23.446 25.675 1.00 47.03 101 LYS A CA 1
ATOM 842 C C . LYS A 1 101 ? 12.413 23.006 25.194 1.00 47.03 101 LYS A C 1
ATOM 844 O O . LYS A 1 101 ? 13.273 22.769 26.031 1.00 47.03 101 LYS A O 1
ATOM 849 N N . VAL A 1 102 ? 12.724 23.311 23.923 1.00 38.41 102 VAL A N 1
ATOM 850 C CA . VAL A 1 102 ? 13.643 24.421 23.551 1.00 38.41 102 VAL A CA 1
ATOM 851 C C . VAL A 1 102 ? 13.164 25.071 22.238 1.00 38.41 102 VAL A C 1
ATOM 853 O O . VAL A 1 102 ? 12.938 24.392 21.243 1.00 38.41 102 VAL A O 1
ATOM 856 N N . SER A 1 103 ? 12.983 26.395 22.252 1.00 52.16 103 SER A N 1
ATOM 857 C CA . SER A 1 103 ? 12.736 27.246 21.077 1.00 52.16 103 SER A CA 1
ATOM 858 C C . SER A 1 103 ? 14.037 27.631 20.370 1.00 52.16 103 SER A C 1
ATOM 860 O O . SER A 1 103 ? 15.057 27.730 21.040 1.00 52.16 103 SER A O 1
ATOM 862 N N . LEU A 1 104 ? 13.925 27.985 19.080 1.00 38.53 104 LEU A N 1
ATOM 863 C CA . LEU A 1 104 ? 14.613 29.049 18.303 1.00 38.53 104 LEU A CA 1
ATOM 864 C C . LEU A 1 104 ? 14.894 28.493 16.889 1.00 38.53 104 LEU A C 1
ATOM 866 O O . LEU A 1 104 ? 15.542 27.468 16.759 1.00 38.53 104 LEU A O 1
ATOM 870 N N . GLY A 1 105 ? 14.440 29.070 15.783 1.00 36.44 105 GLY A N 1
ATOM 871 C CA . GLY A 1 105 ? 13.756 30.330 15.567 1.00 36.44 105 GLY A CA 1
ATOM 872 C C . GLY A 1 105 ? 13.142 30.344 14.169 1.00 36.44 105 GLY A C 1
ATOM 873 O O . GLY A 1 105 ? 13.485 29.557 13.292 1.00 36.44 105 GLY A O 1
ATOM 874 N N . LYS A 1 106 ? 12.170 31.233 14.022 1.00 47.31 106 LYS A N 1
ATOM 875 C CA . LYS A 1 106 ? 11.472 31.550 12.792 1.00 47.31 106 LYS A CA 1
ATOM 876 C C . LYS A 1 106 ? 12.124 32.789 12.208 1.00 47.31 106 LYS A C 1
ATOM 878 O O . LYS A 1 106 ? 12.089 33.829 12.857 1.00 47.31 106 LYS A O 1
ATOM 883 N N . ASP A 1 107 ? 12.603 32.710 10.982 1.00 40.81 107 ASP A N 1
ATOM 884 C CA . ASP A 1 107 ? 12.738 33.873 10.126 1.00 40.81 107 ASP A CA 1
ATOM 885 C C . ASP A 1 107 ? 12.328 33.534 8.694 1.00 40.81 107 ASP A C 1
ATOM 887 O O . ASP A 1 107 ? 12.644 32.510 8.095 1.00 40.81 107 ASP A O 1
ATOM 891 N N . HIS A 1 108 ? 11.471 34.413 8.209 1.00 48.00 108 HIS A N 1
ATOM 892 C CA . HIS A 1 108 ? 10.841 34.413 6.914 1.00 48.00 108 HIS A CA 1
ATOM 893 C C . HIS A 1 108 ? 11.622 35.457 6.121 1.00 48.00 108 HIS A C 1
ATOM 895 O O . HIS A 1 108 ? 11.588 36.627 6.499 1.00 48.00 108 HIS A O 1
ATOM 901 N N . ASN A 1 109 ? 12.314 35.087 5.044 1.00 40.84 109 ASN A N 1
ATOM 902 C CA . ASN A 1 109 ? 12.672 36.081 4.038 1.00 40.84 109 ASN A CA 1
ATOM 903 C C . ASN A 1 109 ? 12.679 35.486 2.632 1.00 40.84 109 ASN A C 1
ATOM 905 O O . ASN A 1 109 ? 13.529 34.690 2.245 1.00 40.84 109 ASN A O 1
ATOM 909 N N . THR A 1 110 ? 11.677 35.909 1.879 1.00 49.47 110 THR A N 1
ATOM 910 C CA . THR A 1 110 ? 11.597 35.834 0.432 1.00 49.47 110 THR A CA 1
ATOM 911 C C . THR A 1 110 ? 12.627 36.783 -0.182 1.00 49.47 110 THR A C 1
ATOM 913 O O . THR A 1 110 ? 12.488 37.989 -0.007 1.00 49.47 110 THR A O 1
ATOM 916 N N . MET A 1 111 ? 13.568 36.288 -0.987 1.00 39.12 111 MET A N 1
ATOM 917 C CA . MET A 1 111 ? 14.034 37.027 -2.165 1.00 39.12 111 MET A CA 1
ATOM 918 C C . MET A 1 111 ? 14.438 36.083 -3.296 1.00 39.12 111 MET A C 1
ATOM 920 O O . MET A 1 111 ? 14.957 34.990 -3.099 1.00 39.12 111 MET A O 1
ATOM 924 N N . SER A 1 112 ? 14.083 36.554 -4.481 1.00 45.16 112 SER A N 1
ATOM 925 C CA . SER A 1 112 ? 14.201 35.9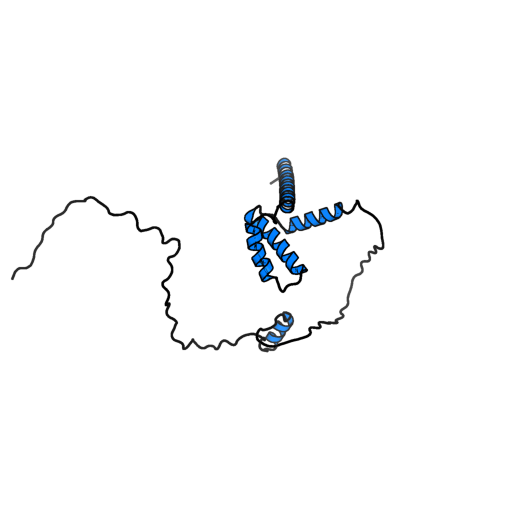51 -5.797 1.00 45.16 112 SER A CA 1
ATOM 926 C C . SER A 1 112 ? 15.606 36.131 -6.393 1.00 45.16 112 SER A C 1
ATOM 928 O O . SER A 1 112 ? 16.310 37.067 -6.022 1.00 45.16 112 SER A O 1
ATOM 930 N N . ALA A 1 113 ? 15.871 35.312 -7.419 1.00 43.34 113 ALA A N 1
ATOM 931 C CA . ALA A 1 113 ? 16.825 35.452 -8.529 1.00 43.34 113 ALA A CA 1
ATOM 932 C C . ALA A 1 113 ? 18.222 34.797 -8.414 1.00 43.34 113 ALA A C 1
ATOM 934 O O . ALA A 1 113 ? 19.007 35.126 -7.537 1.00 43.34 113 ALA A O 1
ATOM 935 N N . ASN A 1 114 ? 18.481 33.928 -9.412 1.00 48.25 114 ASN A N 1
ATOM 936 C CA . ASN A 1 114 ? 19.744 33.465 -10.015 1.00 48.25 114 ASN A CA 1
ATOM 937 C C . ASN A 1 114 ? 20.959 33.183 -9.112 1.00 48.25 114 ASN A C 1
ATOM 939 O O . ASN A 1 114 ? 21.523 34.101 -8.535 1.00 48.25 114 ASN A O 1
ATOM 943 N N . ASP A 1 115 ? 21.505 31.964 -9.170 1.00 35.50 115 ASP A N 1
ATOM 944 C CA . ASP A 1 115 ? 22.652 31.649 -10.045 1.00 35.50 115 ASP A CA 1
ATOM 945 C C . ASP A 1 115 ? 23.086 30.172 -9.905 1.00 35.50 115 ASP A C 1
ATOM 947 O O . ASP A 1 115 ? 22.792 29.489 -8.924 1.00 35.50 115 ASP A O 1
ATOM 951 N N . ILE A 1 116 ? 23.734 29.685 -10.956 1.00 46.50 116 ILE A N 1
ATOM 952 C CA . ILE A 1 116 ? 24.214 28.328 -11.223 1.00 46.50 116 ILE A CA 1
ATOM 953 C C . ILE A 1 116 ? 25.512 28.045 -10.447 1.00 46.50 116 ILE A C 1
ATOM 955 O O . ILE A 1 116 ? 26.408 28.877 -10.407 1.00 46.50 116 ILE A O 1
ATOM 959 N N . GLY A 1 117 ? 25.684 26.830 -9.912 1.00 35.84 117 GLY A N 1
ATOM 960 C CA . GLY A 1 117 ? 26.967 26.426 -9.326 1.00 35.84 117 GLY A CA 1
ATOM 961 C C . GLY A 1 117 ? 27.032 24.954 -8.939 1.00 35.84 117 GLY A C 1
ATOM 962 O O . GLY A 1 117 ? 26.617 24.566 -7.854 1.00 35.84 117 GLY A O 1
ATOM 963 N N . ALA A 1 118 ? 27.551 24.136 -9.851 1.00 42.00 118 ALA A N 1
ATOM 964 C CA . ALA A 1 118 ? 27.838 22.720 -9.673 1.00 42.00 118 ALA A CA 1
ATOM 965 C C . ALA A 1 118 ? 28.782 22.433 -8.489 1.00 42.00 118 ALA A C 1
ATOM 967 O O . ALA A 1 118 ? 29.769 23.140 -8.317 1.00 42.00 118 ALA A O 1
ATOM 968 N N . SER A 1 119 ? 28.574 21.318 -7.780 1.00 39.03 119 SER A N 1
ATOM 969 C CA . SER A 1 119 ? 29.656 20.348 -7.558 1.00 39.03 119 SER A CA 1
ATOM 970 C C . SER A 1 119 ? 29.116 19.019 -7.034 1.00 39.03 119 SER A C 1
ATOM 972 O O . SER A 1 119 ? 28.424 18.950 -6.020 1.00 39.03 119 SER A O 1
ATOM 974 N N . ALA A 1 120 ? 29.437 17.966 -7.775 1.00 47.16 120 ALA A N 1
ATOM 975 C CA . ALA A 1 120 ? 29.162 16.577 -7.469 1.00 47.16 120 ALA A CA 1
ATOM 976 C C . ALA A 1 120 ? 30.092 16.053 -6.365 1.00 47.16 120 ALA A C 1
ATOM 978 O O . ALA A 1 120 ? 31.252 16.448 -6.283 1.00 47.16 120 ALA A O 1
ATOM 979 N N . SER A 1 121 ? 29.615 15.078 -5.591 1.00 43.47 121 SER A N 1
ATOM 980 C CA . SER A 1 121 ? 30.456 14.045 -4.974 1.00 43.47 121 SER A CA 1
ATOM 981 C C . SER A 1 121 ? 29.605 12.800 -4.722 1.00 43.47 121 SER A C 1
ATOM 983 O O . SER A 1 121 ? 29.021 12.618 -3.659 1.00 43.47 121 SER A O 1
ATOM 985 N N . ASN A 1 122 ? 29.508 11.977 -5.767 1.00 50.09 122 ASN A N 1
ATOM 986 C CA . ASN A 1 122 ? 29.242 10.546 -5.667 1.00 50.09 122 ASN A CA 1
ATOM 987 C C . ASN A 1 122 ? 30.581 9.867 -5.352 1.00 50.09 122 ASN A C 1
ATOM 989 O O . ASN A 1 122 ? 31.517 10.032 -6.132 1.00 50.09 122 ASN A O 1
ATOM 993 N N . ASP A 1 123 ? 30.649 9.067 -4.290 1.00 41.41 123 ASP A N 1
ATOM 994 C CA . ASP A 1 123 ? 31.712 8.076 -4.112 1.00 41.41 123 ASP A CA 1
ATOM 995 C C . ASP A 1 123 ? 31.087 6.696 -3.869 1.00 41.41 123 ASP A C 1
ATOM 997 O O . ASP A 1 123 ? 30.232 6.519 -2.999 1.00 41.41 123 ASP A O 1
ATOM 1001 N N . ILE A 1 124 ? 31.481 5.745 -4.717 1.00 49.38 124 ILE A N 1
ATOM 1002 C CA . ILE A 1 124 ? 31.120 4.327 -4.702 1.00 49.38 124 ILE A CA 1
ATOM 1003 C C . ILE A 1 124 ? 32.446 3.567 -4.649 1.00 49.38 124 ILE A C 1
ATOM 1005 O O . ILE A 1 124 ? 33.248 3.670 -5.576 1.00 49.38 124 ILE A O 1
ATOM 1009 N N . THR A 1 125 ? 32.657 2.751 -3.616 1.00 43.66 125 THR A N 1
ATOM 1010 C CA . THR A 1 125 ? 33.758 1.776 -3.570 1.00 43.66 125 THR A CA 1
ATOM 1011 C C . THR A 1 125 ? 33.290 0.414 -4.101 1.00 43.66 125 THR A C 1
ATOM 1013 O O . THR A 1 125 ? 32.242 -0.103 -3.722 1.00 43.66 125 THR A O 1
ATOM 1016 N N . SER A 1 126 ? 34.097 -0.143 -5.006 1.00 48.50 126 SER A N 1
ATOM 1017 C CA . SER A 1 126 ? 33.905 -1.367 -5.794 1.00 48.50 126 SER A CA 1
ATOM 1018 C C . SER A 1 126 ? 34.472 -2.621 -5.112 1.00 48.50 126 SER A C 1
ATOM 1020 O O . SER A 1 126 ? 35.596 -2.584 -4.620 1.00 48.50 126 SER A O 1
ATOM 1022 N N . VAL A 1 127 ? 33.779 -3.762 -5.237 1.00 38.59 127 VAL A N 1
ATOM 1023 C CA . VAL A 1 127 ? 34.358 -5.124 -5.212 1.00 38.59 127 VAL A CA 1
ATOM 1024 C C . VAL A 1 127 ? 33.621 -6.025 -6.222 1.00 38.59 127 VAL A C 1
ATOM 1026 O O . VAL A 1 127 ? 32.397 -6.011 -6.289 1.00 38.59 127 VAL A O 1
ATOM 1029 N N . ALA A 1 128 ? 34.372 -6.795 -7.020 1.00 46.88 128 ALA A N 1
ATOM 1030 C CA . ALA A 1 128 ? 33.912 -7.769 -8.031 1.00 46.88 128 ALA A CA 1
ATOM 1031 C C . ALA A 1 128 ? 34.445 -9.180 -7.648 1.00 46.88 128 ALA A C 1
ATOM 1033 O O . ALA A 1 128 ? 35.424 -9.212 -6.895 1.00 46.88 128 ALA A O 1
ATOM 1034 N N . PRO A 1 129 ? 33.892 -10.333 -8.114 1.00 54.50 129 PRO A N 1
ATOM 1035 C CA . PRO A 1 129 ? 33.702 -10.668 -9.537 1.00 54.50 129 PRO A CA 1
ATOM 1036 C C . PRO A 1 129 ? 32.391 -11.424 -9.899 1.00 54.50 129 PRO A C 1
ATOM 1038 O O . PRO A 1 129 ? 31.732 -12.002 -9.048 1.00 54.50 129 PRO A O 1
ATOM 1041 N N . ALA A 1 130 ? 32.101 -11.489 -11.207 1.00 41.84 130 ALA A N 1
ATOM 1042 C CA . ALA A 1 130 ? 31.054 -12.265 -11.903 1.00 41.84 130 ALA A CA 1
ATOM 1043 C C . ALA A 1 130 ? 29.625 -11.664 -12.017 1.00 41.84 130 ALA A C 1
ATOM 1045 O O . ALA A 1 130 ? 28.884 -11.554 -11.053 1.00 41.84 130 ALA A O 1
ATOM 1046 N N . ALA A 1 131 ? 29.262 -11.377 -13.278 1.00 51.50 131 ALA A N 1
ATOM 1047 C CA . ALA A 1 131 ? 27.925 -11.402 -13.892 1.00 51.50 131 ALA A CA 1
ATOM 1048 C C . ALA A 1 131 ? 26.757 -10.618 -13.242 1.00 51.50 131 ALA A C 1
ATOM 1050 O O . ALA A 1 131 ? 25.919 -11.217 -12.586 1.00 51.50 131 ALA A O 1
ATOM 1051 N N . ASP A 1 132 ? 26.632 -9.320 -13.558 1.00 40.84 132 ASP A N 1
ATOM 1052 C CA . ASP A 1 132 ? 25.390 -8.670 -14.047 1.00 40.84 132 ASP A CA 1
ATOM 1053 C C . ASP A 1 132 ? 25.640 -7.171 -14.353 1.00 40.84 132 ASP A C 1
ATOM 1055 O O . ASP A 1 132 ? 26.525 -6.566 -13.738 1.00 40.84 132 ASP A O 1
ATOM 1059 N N . PRO A 1 133 ? 24.938 -6.532 -15.315 1.00 43.12 133 PRO A N 1
ATOM 1060 C CA . PRO A 1 133 ? 25.169 -5.126 -15.636 1.00 43.12 133 PRO A CA 1
ATOM 1061 C C . PRO A 1 133 ? 24.537 -4.201 -14.586 1.00 43.12 133 PRO A C 1
ATOM 1063 O O . PRO A 1 133 ? 23.328 -4.208 -14.365 1.00 43.12 133 PRO A O 1
ATOM 1066 N N . SER A 1 134 ? 25.365 -3.349 -13.984 1.00 44.12 134 SER A N 1
ATOM 1067 C CA . SER A 1 134 ? 24.930 -2.271 -13.094 1.00 44.12 134 SER A CA 1
ATOM 1068 C C . SER A 1 134 ? 24.226 -1.157 -13.885 1.00 44.12 134 SER A C 1
ATOM 1070 O O . SER A 1 134 ? 24.799 -0.590 -14.819 1.00 44.12 134 SER A O 1
ATOM 1072 N N . TYR A 1 135 ? 22.987 -0.837 -13.505 1.00 47.72 135 TYR A N 1
ATOM 1073 C CA . TYR A 1 135 ? 22.251 0.366 -13.914 1.00 47.72 135 TYR A CA 1
ATOM 1074 C C . TYR A 1 135 ? 21.819 1.097 -12.632 1.00 47.72 135 TYR A C 1
ATOM 1076 O O . TYR A 1 135 ? 21.355 0.420 -11.711 1.00 47.72 135 TYR A O 1
ATOM 1084 N N . PRO A 1 136 ? 21.975 2.436 -12.534 1.00 50.41 136 PRO A N 1
ATOM 1085 C CA . PRO A 1 136 ? 21.457 3.377 -13.527 1.00 50.41 136 PRO A CA 1
ATOM 1086 C C . PRO A 1 136 ? 22.451 4.430 -14.051 1.00 50.41 136 PRO A C 1
ATOM 1088 O O . PRO A 1 136 ? 23.077 5.153 -13.280 1.00 50.41 136 PRO A O 1
ATOM 1091 N N . LYS A 1 137 ? 22.515 4.599 -15.379 1.00 61.94 137 LYS A N 1
ATOM 1092 C CA . LYS A 1 137 ? 22.998 5.848 -15.996 1.00 61.94 137 LYS A CA 1
ATOM 1093 C C . LYS A 1 137 ? 21.868 6.875 -15.961 1.00 61.94 137 LYS A C 1
ATOM 1095 O O . LYS A 1 137 ? 20.711 6.507 -16.170 1.00 61.94 137 LYS A O 1
ATOM 1100 N N . SER A 1 138 ? 22.169 8.147 -15.701 1.00 75.38 138 SER A N 1
ATOM 1101 C CA . SER A 1 138 ? 21.162 9.199 -15.864 1.00 75.38 138 SER A CA 1
ATOM 1102 C C . SER A 1 138 ? 20.667 9.190 -17.318 1.00 75.38 138 SER A C 1
ATOM 1104 O O . SER A 1 138 ? 21.430 8.914 -18.244 1.00 75.38 138 SER A O 1
ATOM 1106 N N . PHE A 1 139 ? 19.378 9.464 -17.528 1.00 77.12 139 PHE A N 1
ATOM 1107 C CA . PHE A 1 139 ? 18.756 9.516 -18.859 1.00 77.12 139 PHE A CA 1
ATOM 1108 C C . PHE A 1 139 ? 19.554 10.381 -19.849 1.00 77.12 139 PHE A C 1
ATOM 1110 O O . PHE A 1 139 ? 19.675 10.039 -21.022 1.00 77.12 139 PHE A O 1
ATOM 1117 N N . GLN A 1 140 ? 20.175 11.443 -19.334 1.00 76.25 140 GLN A N 1
ATOM 1118 C CA . GLN A 1 140 ? 21.053 12.333 -20.078 1.00 76.25 140 GLN A CA 1
ATOM 1119 C C . GLN A 1 140 ? 22.219 11.598 -20.750 1.00 76.25 140 GLN A C 1
ATOM 1121 O O . GLN A 1 140 ? 22.456 11.785 -21.940 1.00 76.25 140 GLN A O 1
ATOM 1126 N N . GLU A 1 141 ? 22.907 10.707 -20.035 1.00 79.12 141 GLU A N 1
ATOM 1127 C CA . GLU A 1 141 ? 24.026 9.966 -20.619 1.00 79.12 141 GLU A CA 1
ATOM 1128 C C . GLU A 1 141 ? 23.545 8.951 -21.667 1.00 79.12 141 GLU A C 1
ATOM 1130 O O . GLU A 1 141 ? 24.221 8.715 -22.666 1.00 79.12 141 GLU A O 1
ATOM 1135 N N . ILE A 1 142 ? 22.345 8.385 -21.498 1.00 79.50 142 ILE A N 1
ATOM 1136 C CA . ILE A 1 142 ? 21.733 7.519 -22.517 1.00 79.50 142 ILE A CA 1
ATOM 1137 C C . ILE A 1 142 ? 21.459 8.328 -23.791 1.00 79.50 142 ILE A C 1
ATOM 1139 O O . ILE A 1 142 ? 21.802 7.879 -24.884 1.00 79.50 142 ILE A O 1
ATOM 1143 N N . CYS A 1 143 ? 20.897 9.533 -23.661 1.00 80.88 143 CYS A N 1
ATOM 1144 C CA . CYS A 1 143 ? 20.674 10.439 -24.786 1.00 80.88 143 CYS A CA 1
ATOM 1145 C C . CYS A 1 143 ? 21.981 10.822 -25.488 1.00 80.88 143 CYS A C 1
ATOM 1147 O O . CYS A 1 143 ? 22.030 10.822 -26.716 1.00 80.88 143 CYS A O 1
ATOM 1149 N N . GLU A 1 144 ? 23.047 11.095 -24.738 1.00 80.69 144 GLU A N 1
ATOM 1150 C CA . GLU A 1 144 ? 24.363 11.416 -25.297 1.00 80.69 144 GLU A CA 1
ATOM 1151 C C . GLU A 1 144 ? 24.996 10.228 -26.026 1.00 80.69 144 GLU A C 1
ATOM 1153 O O . GLU A 1 144 ? 25.549 10.402 -27.111 1.00 80.69 144 GLU A O 1
ATOM 1158 N N . LEU A 1 145 ? 24.885 9.009 -25.486 1.00 84.50 145 LEU A N 1
ATOM 1159 C CA . LEU A 1 145 ? 25.364 7.799 -26.161 1.00 84.50 145 LEU A CA 1
ATOM 1160 C C . LEU A 1 145 ? 24.617 7.562 -27.476 1.00 84.50 145 LEU A C 1
ATOM 1162 O O . LEU A 1 145 ? 25.252 7.244 -28.480 1.00 84.50 145 LEU A O 1
ATOM 1166 N N . ILE A 1 146 ? 23.301 7.789 -27.494 1.00 82.56 146 ILE A N 1
ATOM 1167 C CA . ILE A 1 146 ? 22.487 7.709 -28.713 1.00 82.56 146 ILE A CA 1
ATOM 1168 C C . ILE A 1 146 ? 22.909 8.794 -29.712 1.00 82.56 146 ILE A C 1
ATOM 1170 O O . ILE A 1 146 ? 23.172 8.485 -30.873 1.00 82.56 146 ILE A O 1
ATOM 1174 N N . ALA A 1 147 ? 23.027 10.049 -29.269 1.00 81.12 147 ALA A N 1
ATOM 1175 C CA . ALA A 1 147 ? 23.393 11.179 -30.123 1.00 81.12 147 ALA A CA 1
ATOM 1176 C C . ALA A 1 147 ? 24.807 11.043 -30.713 1.00 81.12 147 ALA A C 1
ATOM 1178 O O . ALA A 1 147 ? 25.035 11.397 -31.867 1.00 81.12 147 ALA A O 1
ATOM 1179 N N . ALA A 1 148 ? 25.750 10.496 -29.942 1.00 83.38 148 ALA A N 1
ATOM 1180 C CA . ALA A 1 148 ? 27.121 10.240 -30.374 1.00 83.38 148 ALA A CA 1
ATOM 1181 C C . ALA A 1 148 ? 27.291 8.913 -31.141 1.00 83.38 148 ALA A C 1
ATOM 1183 O O . ALA A 1 148 ? 28.411 8.587 -31.536 1.00 83.38 148 ALA A O 1
ATOM 1184 N N . GLY A 1 149 ? 26.224 8.123 -31.317 1.00 84.94 149 GLY A N 1
ATOM 1185 C CA . GLY A 1 149 ? 26.266 6.822 -31.996 1.00 84.94 149 GLY A CA 1
ATOM 1186 C C . GLY A 1 149 ? 27.077 5.748 -31.261 1.00 84.94 149 GLY A C 1
ATOM 1187 O O . GLY A 1 149 ? 27.542 4.790 -31.878 1.00 84.94 149 GLY A O 1
ATOM 1188 N N . LYS A 1 150 ? 27.287 5.900 -29.950 1.00 82.25 150 LYS A N 1
ATOM 1189 C CA . LYS A 1 150 ? 28.038 4.946 -29.126 1.00 82.25 150 LYS A CA 1
ATOM 1190 C C . LYS A 1 150 ? 27.114 3.805 -28.668 1.00 82.25 150 LYS A C 1
ATOM 1192 O O . LYS A 1 150 ? 25.964 4.057 -28.310 1.00 82.25 150 LYS A O 1
ATOM 1197 N N . PRO A 1 151 ? 27.594 2.549 -28.635 1.00 81.00 151 PRO A N 1
ATOM 1198 C CA . PRO A 1 151 ? 26.780 1.412 -28.215 1.00 81.00 151 PRO A CA 1
ATOM 1199 C C . PRO A 1 151 ? 26.367 1.534 -26.743 1.00 81.00 151 PRO A C 1
ATOM 1201 O O . PRO A 1 151 ? 27.176 1.887 -25.881 1.00 81.00 151 PRO A O 1
ATOM 1204 N N . ILE A 1 152 ? 25.101 1.224 -26.453 1.00 79.19 152 ILE A N 1
ATOM 1205 C CA . ILE A 1 152 ? 24.562 1.286 -25.091 1.00 79.19 152 ILE A CA 1
ATOM 1206 C C . ILE A 1 152 ? 25.121 0.101 -24.287 1.00 79.19 152 ILE A C 1
ATOM 1208 O O . ILE A 1 152 ? 24.956 -1.048 -24.699 1.00 79.19 152 ILE A O 1
ATOM 1212 N N . PRO A 1 153 ? 25.781 0.337 -23.141 1.00 78.44 153 PRO A N 1
ATOM 1213 C CA . PRO A 1 153 ? 26.345 -0.743 -22.340 1.00 78.44 153 PRO A CA 1
ATOM 1214 C C . PRO A 1 153 ? 25.243 -1.666 -21.802 1.00 78.44 153 PRO A C 1
ATOM 1216 O O . PRO A 1 153 ? 24.191 -1.202 -21.371 1.00 78.44 153 PRO A O 1
ATOM 1219 N N . GLY A 1 154 ? 25.501 -2.977 -21.806 1.00 75.50 154 GLY A N 1
ATOM 1220 C CA . GLY A 1 154 ? 24.597 -3.996 -21.256 1.00 75.50 154 GLY A CA 1
ATOM 1221 C C . GLY A 1 154 ? 23.596 -4.602 -22.246 1.00 75.50 154 GLY A C 1
ATOM 1222 O O . GLY A 1 154 ? 22.924 -5.570 -21.893 1.00 75.50 154 GLY A O 1
ATOM 1223 N N . ILE A 1 155 ? 23.511 -4.106 -23.487 1.00 78.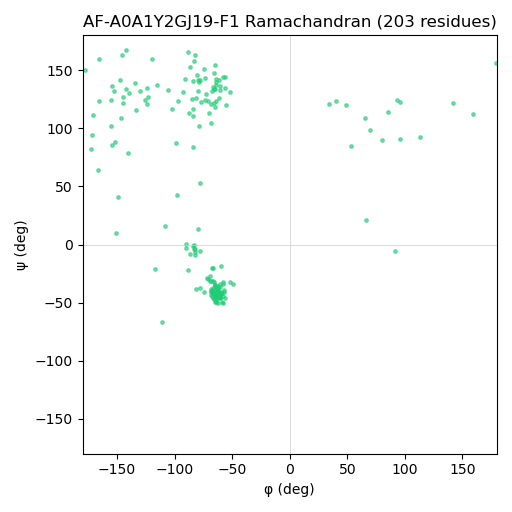31 155 ILE A N 1
ATOM 1224 C CA . ILE A 1 155 ? 22.671 -4.736 -24.516 1.00 78.31 155 ILE A CA 1
ATOM 1225 C C . ILE A 1 155 ? 23.382 -5.957 -25.110 1.00 78.31 155 ILE A C 1
ATOM 1227 O O . ILE A 1 155 ? 24.557 -5.902 -25.476 1.00 78.31 155 ILE A O 1
ATOM 1231 N N . ARG A 1 156 ? 22.672 -7.082 -25.210 1.00 79.88 156 ARG A N 1
ATOM 1232 C CA . ARG A 1 156 ? 23.165 -8.271 -25.913 1.00 79.88 156 ARG A CA 1
ATOM 1233 C C . ARG A 1 156 ? 22.853 -8.114 -27.396 1.00 79.88 156 ARG A C 1
ATOM 1235 O O . ARG A 1 156 ? 21.698 -7.902 -27.756 1.00 79.88 156 ARG A O 1
ATOM 1242 N N . GLN A 1 157 ? 23.871 -8.228 -28.245 1.00 80.19 157 GLN A N 1
ATOM 1243 C CA . GLN A 1 157 ? 23.685 -8.186 -29.691 1.00 80.19 157 GLN A CA 1
ATOM 1244 C C . GLN A 1 157 ? 22.962 -9.460 -30.138 1.00 80.19 157 GLN A C 1
ATOM 1246 O O . GLN A 1 157 ? 23.521 -10.552 -30.049 1.00 80.19 157 GLN A O 1
ATOM 1251 N N . ILE A 1 158 ? 21.724 -9.320 -30.612 1.00 80.44 158 ILE A N 1
ATOM 1252 C CA . ILE A 1 158 ? 20.992 -10.427 -31.230 1.00 80.44 158 ILE A CA 1
ATOM 1253 C C . ILE A 1 158 ? 21.375 -10.430 -32.716 1.00 80.44 158 ILE A C 1
ATOM 1255 O O . ILE A 1 158 ? 21.071 -9.457 -33.411 1.00 80.44 158 ILE A O 1
ATOM 1259 N N . PRO A 1 159 ? 22.091 -11.453 -33.216 1.00 83.62 159 PRO A N 1
ATOM 1260 C CA . PRO A 1 159 ? 22.382 -11.548 -34.639 1.00 83.62 159 PRO A CA 1
ATOM 1261 C C . PRO A 1 159 ? 21.072 -11.660 -35.424 1.00 83.62 159 PRO A C 1
ATOM 1263 O O . PRO A 1 159 ? 20.144 -12.345 -34.996 1.00 83.62 159 PRO A O 1
ATOM 1266 N N . ASN A 1 160 ? 21.007 -11.009 -36.587 1.00 80.44 160 ASN A N 1
ATOM 1267 C CA . ASN A 1 160 ? 19.851 -11.077 -37.484 1.00 80.44 160 ASN A CA 1
ATOM 1268 C C . ASN A 1 160 ? 19.843 -12.392 -38.285 1.00 80.44 160 ASN A C 1
ATOM 1270 O O . ASN A 1 160 ? 19.812 -12.383 -39.512 1.00 80.44 160 ASN A O 1
ATOM 1274 N N . ASN A 1 161 ? 19.944 -13.516 -37.579 1.00 81.19 161 ASN A N 1
ATOM 1275 C CA . ASN A 1 161 ? 19.900 -14.851 -38.152 1.00 81.19 161 ASN A CA 1
ATOM 1276 C C . ASN A 1 161 ? 18.660 -15.566 -37.624 1.00 81.19 161 ASN A C 1
ATOM 1278 O O . ASN A 1 161 ? 18.349 -15.506 -36.432 1.00 81.19 161 ASN A O 1
ATOM 1282 N N . LEU A 1 162 ? 17.963 -16.264 -38.518 1.00 80.06 162 LEU A N 1
ATOM 1283 C CA . LEU A 1 162 ? 16.945 -17.221 -38.115 1.00 80.06 162 LEU A CA 1
ATOM 1284 C C . LEU A 1 162 ? 17.650 -18.372 -37.386 1.00 80.06 162 LEU A C 1
ATOM 1286 O O . LEU A 1 162 ? 18.709 -18.814 -37.823 1.00 80.06 162 LEU A O 1
ATOM 1290 N N . ALA A 1 163 ? 17.101 -18.827 -36.260 1.00 74.94 163 ALA A N 1
ATOM 1291 C CA . ALA A 1 163 ? 17.690 -19.930 -35.508 1.00 74.94 163 ALA A CA 1
ATOM 1292 C C . ALA A 1 163 ? 17.861 -21.162 -36.419 1.00 74.94 163 ALA A C 1
ATOM 1294 O O . ALA A 1 163 ? 16.880 -21.671 -36.950 1.00 74.94 163 ALA A O 1
ATOM 1295 N N . GLU A 1 164 ? 19.099 -21.633 -36.597 1.00 77.62 164 GLU A N 1
ATOM 1296 C CA . GLU A 1 164 ? 19.421 -22.790 -37.454 1.00 77.62 164 GLU A CA 1
ATOM 1297 C C . GLU A 1 164 ? 19.098 -24.141 -36.790 1.00 77.62 164 GLU A C 1
ATOM 1299 O O . GLU A 1 164 ? 19.224 -25.198 -37.405 1.00 77.62 164 GLU A O 1
ATOM 1304 N N . GLY A 1 165 ? 18.697 -24.123 -35.517 1.00 78.06 165 GLY A N 1
ATOM 1305 C CA . GLY A 1 165 ? 18.284 -25.319 -34.794 1.00 78.06 165 GLY A CA 1
ATOM 1306 C C . GLY A 1 165 ? 16.910 -25.810 -35.246 1.00 78.06 165 GLY A C 1
ATOM 1307 O O . GLY A 1 165 ? 16.003 -25.014 -35.487 1.00 78.06 165 GLY A O 1
ATOM 1308 N N . THR A 1 166 ? 16.739 -27.133 -35.303 1.00 78.06 166 THR A N 1
ATOM 1309 C CA . THR A 1 166 ? 15.426 -27.765 -35.477 1.00 78.06 166 THR A CA 1
ATOM 1310 C C . THR A 1 166 ? 14.454 -27.209 -34.428 1.00 78.06 166 THR A C 1
ATOM 1312 O O . THR A 1 166 ? 14.817 -27.159 -33.247 1.00 78.06 166 THR A O 1
ATOM 1315 N N . PRO A 1 167 ? 13.240 -26.771 -34.813 1.00 77.56 167 PRO A N 1
ATOM 1316 C CA . PRO A 1 167 ? 12.259 -26.288 -33.851 1.00 77.56 167 PRO A CA 1
ATOM 1317 C C . PRO A 1 167 ? 11.992 -27.369 -32.801 1.00 77.56 167 PRO A C 1
ATOM 1319 O O . PRO A 1 167 ? 11.837 -28.544 -33.128 1.00 77.56 167 PRO A O 1
ATOM 1322 N N . SER A 1 168 ? 11.962 -26.970 -31.531 1.00 81.44 168 SER A N 1
ATOM 1323 C CA . SER A 1 168 ? 11.654 -27.891 -30.440 1.00 81.44 168 SER A CA 1
ATOM 1324 C C . SER A 1 168 ? 10.205 -28.362 -30.564 1.00 81.44 168 SER A C 1
ATOM 1326 O O . SER A 1 168 ? 9.282 -27.544 -30.572 1.00 81.44 168 SER A O 1
ATOM 1328 N N . GLU A 1 169 ? 10.003 -29.673 -30.664 1.00 81.31 169 GLU A N 1
ATOM 1329 C CA . GLU A 1 169 ? 8.673 -30.273 -30.623 1.00 81.31 169 GLU A CA 1
ATOM 1330 C C . GLU A 1 169 ? 8.178 -30.369 -29.173 1.00 81.31 169 GLU A C 1
ATOM 1332 O O . GLU A 1 169 ? 8.927 -30.686 -28.245 1.00 81.31 169 GLU A O 1
ATOM 1337 N N . ALA A 1 170 ? 6.892 -30.091 -28.955 1.00 78.88 170 ALA A N 1
ATOM 1338 C CA . ALA A 1 170 ? 6.289 -30.159 -27.630 1.00 78.88 170 ALA A CA 1
ATOM 1339 C C . ALA A 1 170 ? 6.210 -31.620 -27.140 1.00 78.88 170 ALA A C 1
ATOM 1341 O O . ALA A 1 170 ? 5.341 -32.376 -27.561 1.00 78.88 170 ALA A O 1
ATOM 1342 N N . GLN A 1 171 ? 7.092 -32.014 -26.215 1.00 82.62 171 GLN A N 1
ATOM 1343 C CA . GLN A 1 171 ? 7.143 -33.379 -25.656 1.00 82.62 171 GLN A CA 1
ATOM 1344 C C . GLN A 1 171 ? 6.135 -33.645 -24.522 1.00 82.62 171 GLN A C 1
ATOM 1346 O O . GLN A 1 171 ? 6.017 -34.770 -24.039 1.00 82.62 171 GLN A O 1
ATOM 1351 N N . LEU A 1 172 ? 5.420 -32.620 -24.054 1.00 81.94 172 LEU A N 1
ATOM 1352 C CA . LEU A 1 172 ? 4.521 -32.718 -22.903 1.00 81.94 172 LEU A CA 1
ATOM 1353 C C . LEU A 1 172 ? 3.060 -32.722 -23.346 1.00 81.94 172 LEU A C 1
ATOM 1355 O O . LEU A 1 172 ? 2.626 -31.854 -24.103 1.00 81.94 172 LEU A O 1
ATOM 1359 N N . VAL A 1 173 ? 2.281 -33.659 -22.801 1.00 79.19 173 VAL A N 1
ATOM 1360 C CA . VAL A 1 173 ? 0.826 -33.692 -22.988 1.00 79.19 173 VAL A CA 1
ATOM 1361 C C . VAL A 1 173 ? 0.222 -32.433 -22.347 1.00 79.19 173 VAL A C 1
ATOM 1363 O O . VAL A 1 173 ? 0.438 -32.201 -21.150 1.00 79.19 173 VAL A O 1
ATOM 1366 N N . PRO A 1 174 ? -0.526 -31.601 -23.097 1.00 79.44 174 PRO A N 1
ATOM 1367 C CA . PRO A 1 174 ? -1.136 -30.405 -22.541 1.00 79.44 174 PRO A CA 1
ATOM 1368 C C . PRO A 1 174 ? -2.120 -30.800 -21.442 1.00 79.44 174 PRO A C 1
ATOM 1370 O O . PRO A 1 174 ? -3.011 -31.627 -21.635 1.00 79.44 174 PRO A O 1
ATOM 1373 N N . ARG A 1 175 ? -1.950 -30.211 -20.255 1.00 85.31 175 ARG A N 1
ATOM 1374 C CA . ARG A 1 175 ? -2.884 -30.439 -19.153 1.00 85.31 175 ARG A CA 1
ATOM 1375 C C . ARG A 1 175 ? -4.246 -29.868 -19.541 1.00 85.31 175 ARG A C 1
ATOM 1377 O O . ARG A 1 175 ? -4.293 -28.714 -19.981 1.00 85.31 175 ARG A O 1
ATOM 1384 N N . PRO A 1 176 ? -5.332 -30.627 -19.323 1.00 84.12 176 PRO A N 1
ATOM 1385 C CA . PRO A 1 176 ? -6.653 -30.157 -19.664 1.00 84.12 176 PRO A CA 1
ATOM 1386 C C . PRO A 1 176 ? -6.950 -28.890 -18.882 1.00 84.12 176 PRO A C 1
ATOM 1388 O O . PRO A 1 176 ? -6.641 -28.761 -17.685 1.00 84.12 176 PRO A O 1
ATOM 1391 N N . LYS A 1 177 ? -7.522 -27.929 -19.592 1.00 86.62 177 LYS A N 1
ATOM 1392 C CA . LYS A 1 177 ? -7.896 -26.658 -19.000 1.00 86.62 177 LYS A CA 1
ATOM 1393 C C . LYS A 1 177 ? -9.004 -26.912 -17.972 1.00 86.62 177 LYS A C 1
ATOM 1395 O O . LYS A 1 177 ? -9.821 -27.816 -18.138 1.00 86.62 177 LYS A O 1
ATOM 1400 N N . PRO A 1 178 ? -9.072 -26.135 -16.881 1.00 77.50 178 PRO A N 1
ATOM 1401 C CA . PRO A 1 178 ? -10.005 -26.402 -15.784 1.00 77.50 178 PRO A CA 1
ATOM 1402 C C . PRO A 1 178 ? -11.489 -26.395 -16.197 1.00 77.50 178 PRO A C 1
ATOM 1404 O O . PRO A 1 178 ? -12.307 -26.987 -15.496 1.00 77.50 178 PRO A O 1
ATOM 1407 N N . TRP A 1 179 ? -11.834 -25.797 -17.341 1.00 78.00 179 TRP A N 1
ATOM 1408 C CA . TRP A 1 179 ? -13.183 -25.812 -17.913 1.00 78.00 179 TRP A CA 1
ATOM 1409 C C . TRP A 1 179 ? -13.531 -27.081 -18.715 1.00 78.00 179 TRP A C 1
ATOM 1411 O O . TRP A 1 179 ? -14.695 -27.282 -19.042 1.00 78.00 179 TRP A O 1
ATOM 1421 N N . GLU A 1 180 ? -12.576 -27.973 -18.991 1.00 77.50 180 GLU A N 1
ATOM 1422 C CA . GLU A 1 180 ? -12.802 -29.209 -19.765 1.00 77.50 180 GLU A CA 1
ATOM 1423 C C . GLU A 1 180 ? -13.375 -30.363 -18.915 1.00 77.50 180 GLU A C 1
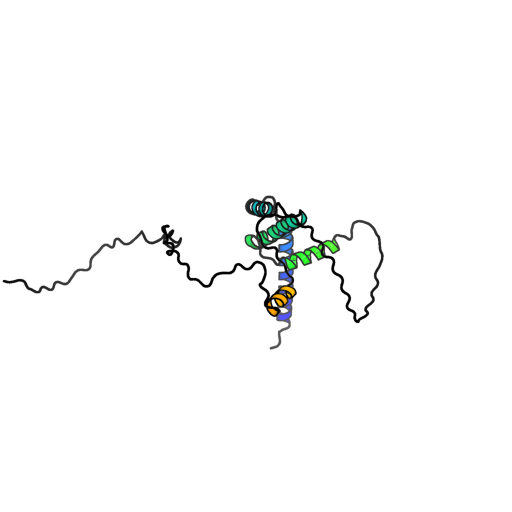ATOM 1425 O O . GLU A 1 180 ? -13.727 -31.417 -19.436 1.00 77.50 180 GLU A O 1
ATOM 1430 N N . LYS A 1 181 ? -13.537 -30.176 -17.596 1.00 67.56 181 LYS A N 1
ATOM 1431 C CA . LYS A 1 181 ? -13.951 -31.231 -16.647 1.00 67.56 181 LYS A CA 1
ATOM 1432 C C . LYS A 1 181 ? -15.459 -31.547 -16.604 1.00 67.56 181 LYS A C 1
ATOM 1434 O O . LYS A 1 181 ? -15.905 -32.216 -15.676 1.00 67.56 181 LYS A O 1
ATOM 1439 N N . LYS A 1 182 ? -16.272 -31.096 -17.567 1.00 63.22 182 LYS A N 1
ATOM 1440 C CA . LYS A 1 182 ? -17.722 -31.387 -17.611 1.00 63.22 182 LYS A CA 1
ATOM 1441 C C . LYS A 1 182 ? -18.215 -31.656 -19.033 1.00 63.22 182 LYS A C 1
ATOM 1443 O O . LYS A 1 182 ? -18.823 -30.788 -19.648 1.00 63.22 182 LYS A O 1
ATOM 1448 N N . LYS A 1 183 ? -17.977 -32.868 -19.540 1.00 58.06 183 LYS A N 1
ATOM 1449 C CA . LYS A 1 183 ? -18.771 -33.490 -20.619 1.00 58.06 183 LYS A CA 1
ATOM 1450 C C . LYS A 1 183 ? -18.448 -34.988 -20.726 1.00 58.06 183 LYS A C 1
ATOM 1452 O O . LYS A 1 183 ? -17.876 -35.453 -21.699 1.00 58.06 183 LYS A O 1
ATOM 1457 N N . ALA A 1 184 ? -18.769 -35.744 -19.679 1.00 56.00 184 ALA A N 1
ATOM 1458 C CA . ALA A 1 184 ? -18.740 -37.208 -19.718 1.00 56.00 184 ALA A CA 1
ATOM 1459 C C . ALA A 1 184 ? -19.800 -37.810 -18.781 1.00 56.00 184 ALA A C 1
ATOM 1461 O O . ALA A 1 184 ? -19.530 -38.765 -18.071 1.00 56.00 184 ALA A O 1
ATOM 1462 N N . THR A 1 185 ? -20.999 -37.230 -18.738 1.00 50.81 185 THR A N 1
ATOM 1463 C CA . THR A 1 185 ? -22.187 -37.866 -18.152 1.00 50.81 185 THR A CA 1
ATOM 1464 C C . THR A 1 185 ? -23.432 -37.304 -18.842 1.00 50.81 185 THR A C 1
ATOM 1466 O O . THR A 1 185 ? -23.560 -36.092 -18.976 1.00 50.81 185 THR A O 1
ATOM 1469 N N . ALA A 1 186 ? -24.327 -38.206 -19.258 1.00 49.12 186 ALA A N 1
ATOM 1470 C CA . ALA A 1 186 ? -25.605 -37.993 -19.953 1.00 49.12 186 ALA A CA 1
ATOM 1471 C C . ALA A 1 186 ? -25.535 -37.749 -21.476 1.00 49.12 186 ALA A C 1
ATOM 1473 O O . ALA A 1 186 ? -25.447 -36.613 -21.918 1.00 49.12 186 ALA A O 1
ATOM 1474 N N . VAL A 1 187 ? -25.604 -38.837 -22.259 1.00 50.28 187 VAL A N 1
ATOM 1475 C CA . VAL A 1 187 ? -26.630 -39.084 -23.302 1.00 50.28 187 VAL A CA 1
ATOM 1476 C C . VAL A 1 187 ? -26.468 -40.516 -23.851 1.00 50.28 187 VAL A C 1
ATOM 1478 O O . VAL A 1 187 ? -25.850 -40.744 -24.883 1.00 50.28 187 VAL A O 1
ATOM 1481 N N . THR A 1 188 ? -27.013 -41.512 -23.151 1.00 40.88 188 THR A N 1
ATOM 1482 C CA . THR A 1 188 ? -27.463 -42.755 -23.802 1.00 40.88 188 THR A CA 1
ATOM 1483 C C . THR A 1 188 ? -28.964 -42.617 -23.980 1.00 40.88 188 THR A C 1
ATOM 1485 O O . THR A 1 188 ? -29.751 -42.920 -23.084 1.00 40.88 188 THR A O 1
ATOM 1488 N N . ASP A 1 189 ? -29.302 -42.014 -25.111 1.00 38.44 189 ASP A N 1
ATOM 1489 C CA . ASP A 1 189 ? -30.642 -41.802 -25.631 1.00 38.44 189 ASP A CA 1
ATOM 1490 C C . ASP A 1 189 ? -31.345 -43.148 -25.855 1.00 38.44 189 ASP A C 1
ATOM 1492 O O . ASP A 1 189 ? -30.764 -44.091 -26.394 1.00 38.44 189 ASP A O 1
ATOM 1496 N N . SER A 1 190 ? -32.585 -43.244 -25.388 1.00 43.34 190 SER A N 1
ATOM 1497 C CA . SER A 1 190 ? -33.480 -44.363 -25.656 1.00 43.34 190 SER A CA 1
ATOM 1498 C C . SER A 1 190 ? -34.745 -43.800 -26.285 1.00 43.34 190 SER A C 1
ATOM 1500 O O . SER A 1 190 ? -35.435 -43.016 -25.636 1.00 43.34 190 SER A O 1
ATOM 1502 N N . THR A 1 191 ? -35.106 -44.360 -27.444 1.00 39.12 191 THR A N 1
ATOM 1503 C CA . THR A 1 191 ? -36.479 -44.528 -27.973 1.00 39.12 191 THR A CA 1
ATOM 1504 C C . THR A 1 191 ? -36.825 -43.720 -29.235 1.00 39.12 191 THR A C 1
ATOM 1506 O O . THR A 1 191 ? -37.371 -42.627 -29.183 1.00 39.12 191 THR A O 1
ATOM 1509 N N . THR A 1 192 ? -36.609 -44.397 -30.370 1.00 38.09 192 THR A N 1
ATOM 1510 C CA . THR A 1 192 ? -37.626 -44.696 -31.399 1.00 38.09 192 THR A CA 1
ATOM 1511 C C . THR A 1 192 ? -38.255 -43.538 -32.182 1.00 38.09 1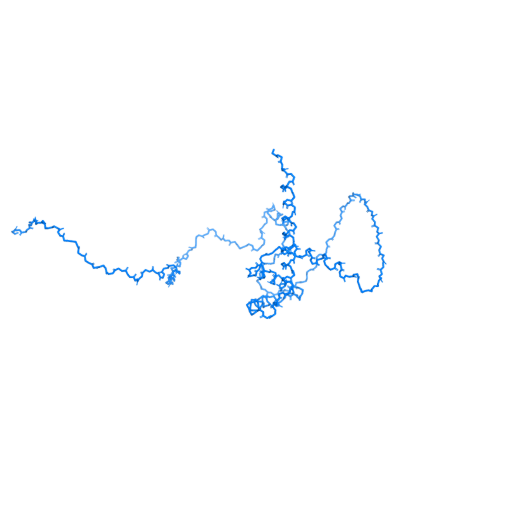92 THR A C 1
ATOM 1513 O O . THR A 1 192 ? -39.190 -42.887 -31.729 1.00 38.09 192 THR A O 1
ATOM 1516 N N . SER A 1 193 ? -37.882 -43.442 -33.462 1.00 41.84 193 SER A N 1
ATOM 1517 C CA . SER A 1 193 ? -38.757 -42.937 -34.527 1.00 41.84 193 SER A CA 1
ATOM 1518 C C . SER A 1 193 ? -38.692 -43.874 -35.733 1.00 41.84 193 SER A C 1
ATOM 1520 O O . SER A 1 193 ? -37.644 -44.054 -36.350 1.00 41.84 193 SER A O 1
ATOM 1522 N N . SER A 1 194 ? -39.834 -44.490 -36.020 1.00 38.69 194 SER A N 1
ATOM 1523 C CA . SER A 1 194 ? -40.093 -45.494 -37.051 1.00 38.69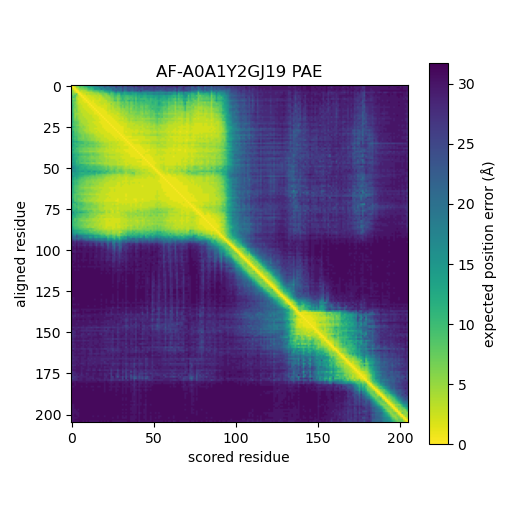 194 SER A CA 1
ATOM 1524 C C . SER A 1 194 ? -40.441 -44.870 -38.413 1.00 38.69 194 SER A C 1
ATOM 1526 O O . SER A 1 194 ? -41.077 -43.823 -38.458 1.00 38.69 194 SER A O 1
ATOM 1528 N N . GLY A 1 195 ? -40.145 -45.600 -39.500 1.00 41.00 195 GLY A N 1
ATOM 1529 C CA . GLY A 1 195 ? -40.645 -45.379 -40.874 1.00 41.00 195 GLY A CA 1
ATOM 1530 C C . GLY A 1 195 ? -39.707 -44.511 -41.720 1.00 41.00 195 GLY A C 1
ATOM 1531 O O . GLY A 1 195 ? -39.375 -43.407 -41.325 1.00 41.00 195 GLY A O 1
ATOM 1532 N N . VAL A 1 196 ? -39.216 -44.925 -42.890 1.00 46.72 196 VAL A N 1
ATOM 1533 C CA . VAL A 1 196 ? -39.970 -45.428 -44.046 1.00 46.72 196 VAL A CA 1
ATOM 1534 C C . VAL A 1 196 ? -39.086 -46.360 -44.890 1.00 46.72 196 VAL A C 1
ATOM 1536 O O . VAL A 1 196 ? -37.929 -46.064 -45.172 1.00 46.72 196 VAL A O 1
ATOM 1539 N N . SER A 1 197 ? -39.669 -47.486 -45.308 1.00 47.28 197 SER A N 1
ATOM 1540 C CA . SER A 1 197 ? -39.158 -48.362 -46.366 1.00 47.28 197 SER A CA 1
ATOM 1541 C C . SER A 1 197 ? -39.195 -47.654 -47.719 1.00 47.28 197 SER A C 1
ATOM 1543 O O . SER A 1 197 ? -40.235 -47.121 -48.085 1.00 47.28 197 SER A O 1
ATOM 1545 N N . THR A 1 198 ? -38.125 -47.726 -48.511 1.00 48.00 198 THR A N 1
ATOM 1546 C CA . THR A 1 198 ? -38.243 -47.769 -49.979 1.00 48.00 198 THR A CA 1
ATOM 1547 C C . THR A 1 198 ? -37.137 -48.670 -50.526 1.00 48.00 198 THR A C 1
ATOM 1549 O O . THR A 1 198 ? -35.962 -48.474 -50.231 1.00 48.00 198 THR A O 1
ATOM 1552 N N . ALA A 1 199 ? -37.546 -49.708 -51.247 1.00 47.50 199 ALA A N 1
ATOM 1553 C CA . ALA A 1 199 ? -36.699 -50.630 -51.989 1.00 47.50 199 ALA A CA 1
ATOM 1554 C C . ALA A 1 199 ? -36.288 -50.009 -53.332 1.00 47.50 199 ALA A C 1
ATOM 1556 O O . ALA A 1 199 ? -37.141 -49.355 -53.914 1.00 47.50 199 ALA A O 1
ATOM 1557 N N . GLU A 1 200 ? -35.078 -50.282 -53.849 1.00 42.81 200 GLU A N 1
ATOM 1558 C CA . GLU A 1 200 ? -34.860 -50.555 -55.287 1.00 42.81 200 GLU A CA 1
ATOM 1559 C C . GLU A 1 200 ? -33.425 -51.062 -55.612 1.00 42.81 200 GLU A C 1
ATOM 1561 O O . GLU A 1 200 ? -32.449 -50.340 -55.461 1.00 42.81 200 GLU A O 1
ATOM 1566 N N . VAL A 1 201 ? -33.342 -52.341 -56.014 1.00 47.44 201 VAL A N 1
ATOM 1567 C CA . VAL A 1 201 ? -32.640 -52.948 -57.178 1.00 47.44 201 VAL A CA 1
ATOM 1568 C C . VAL A 1 201 ? -31.161 -52.603 -57.483 1.00 47.44 201 VAL A C 1
ATOM 1570 O O . VAL A 1 201 ? -30.834 -51.491 -57.871 1.00 47.44 201 VAL A O 1
ATOM 1573 N N . SER A 1 202 ? -30.279 -53.622 -57.489 1.00 46.84 202 SER A N 1
ATOM 1574 C CA . SER A 1 202 ? -29.665 -54.194 -58.716 1.00 46.84 202 SER A CA 1
ATOM 1575 C C . SER A 1 202 ? -28.363 -54.970 -58.430 1.00 46.84 202 SER A C 1
ATOM 1577 O O . SER A 1 202 ? -27.335 -54.384 -58.104 1.00 46.84 202 SER A O 1
ATOM 1579 N N . ALA A 1 203 ? -28.397 -56.291 -58.611 1.00 42.44 203 ALA A N 1
ATOM 1580 C CA . ALA A 1 203 ? -27.257 -57.090 -59.066 1.00 42.44 203 ALA A CA 1
ATOM 1581 C C . ALA A 1 203 ? -27.825 -58.354 -59.721 1.00 42.44 203 ALA A C 1
ATOM 1583 O O . ALA A 1 203 ? -28.302 -59.260 -59.039 1.00 42.44 203 ALA A O 1
ATOM 1584 N N . ASN A 1 204 ? -27.842 -58.366 -61.052 1.00 49.06 204 ASN A N 1
ATOM 1585 C CA . ASN A 1 204 ? -28.137 -59.545 -61.848 1.00 49.06 204 ASN A CA 1
ATOM 1586 C C . ASN A 1 204 ? -27.101 -59.640 -62.973 1.00 49.06 204 ASN A C 1
ATOM 1588 O O . ASN A 1 204 ? -26.838 -58.635 -63.635 1.00 49.06 204 ASN A O 1
ATOM 1592 N N . SER A 1 205 ? -26.661 -60.877 -63.221 1.00 50.66 205 SER A N 1
ATOM 1593 C CA . SER A 1 205 ? -25.679 -61.376 -64.208 1.00 50.66 205 SER A CA 1
ATOM 1594 C C . SER A 1 205 ? -24.223 -61.408 -63.754 1.00 50.66 205 SER A C 1
ATOM 1596 O O . SER A 1 205 ? -23.594 -60.335 -63.650 1.00 50.66 205 SER A O 1
#

Foldseek 3Di:
DDDDPVNVVVVVVVVVVVVVVQVVLLVVLVVDDCPPPPVLVVVLVVQCVVCVVPDPVVNVVSNVVSSLVCCCPPPNNHDPVVSVVVVVVVVVVVVPPDDDDDDDDDDDDDDDDDDDDDDDDDDDDDDDDDDDDDDDDPVVVVVVCVVVVHDDPRDDDDPPDDPPDDDDDDPDDDDDDPVVPDDDDDDPDDDDDDDDDDDDDDDDD

Radius of gyration: 35.65 Å; Cα contacts (8 Å, |Δi|>4): 38; chains: 1; bounding box: 75×98×93 Å

Solvent-accessible surface area (backbone atoms only — not comparable to full-atom values): 14403 Å² total; per-residue (Å²): 136,82,81,50,73,67,60,57,51,53,52,54,53,54,52,52,53,51,52,53,54,49,52,54,49,49,52,52,56,74,69,50,67,64,85,80,31,65,70,57,45,58,54,46,52,56,54,51,63,76,38,64,93,51,54,73,66,58,44,51,52,50,52,53,50,47,53,55,49,49,38,36,73,76,74,55,74,70,62,67,69,58,48,52,52,53,52,54,54,52,57,67,66,69,65,80,79,76,85,84,88,84,89,86,83,90,84,87,80,92,80,85,83,89,86,89,80,90,83,88,84,88,88,83,90,87,87,85,85,84,92,78,79,90,78,84,75,58,70,65,59,55,53,49,31,58,75,69,72,45,84,69,87,81,69,80,86,77,72,98,63,79,79,87,63,81,79,83,74,85,88,65,83,79,76,80,56,87,83,68,82,78,84,89,79,90,83,87,83,82,84,89,86,84,88,82,92,80,88,83,90,90,89,83,136

InterPro domains:
  IPR040554 Peroxisomal membrane protein PEX14-like, KPWE domain [PF17733] (134-181)
  IPR058841 PEX14-like, helix-turn-helix domain [PF25871] (23-91)

Secondary structure (DSSP, 8-state):
-PPPHHHHHHHHHHHHHHHHHHHHHHHHHHT--TTT-HHHHHHHHHHHHHTTTS-HHHHHHHHHHHHHHHHHHHT----HHHHHHHHHHHHHHSSTTS-------------------------------S--------HHHHHHHHHTTPPPTT-----S----SPPPP--SPPPPPGGGS--SS--------------------